Protein AF-A0A420YBI4-F1 (afdb_monomer_lite)

Sequence (221 aa):
METGGVLVFGCTDTLATKGLGADERVIAAHHVEITGITTSVPLDEVGDALRSIDCKVVKIGALFSEESIKTVSDDFAPKPELLTVLRKEILPSLTILSATVPEVKALLDEAGVAVDYPKSVQDVLTMANALRSLGPEYVIIKREILEDDKRMSLLHYVLCGGTEPLTATSRVENSKGFFGASYSIPPAIAAQLAKGHSVPEAVSAGFKFVEEMLKEGQYFN

Secondary structure (DSSP, 8-state):
-PPPPEEEEE---SSTTSHHHHHHHHHHHTT--EEEEETTS-HHHHHHHHHHS----EEE--SS-HHHHS---TT-SPPHHHHHHIIIIIGGG-SEEEEEHHHHHHHHHHTT---PPPSSHHHHHHHHHHHHTTS-SEEEEEEEEE-TTSSEEEEEEEEE-SSS-EEEEEEEE-TTS--GGGGGHHHHHHHHHHTT--HHHHHHHHHHHHHHHHHTT----

Structure (mmCIF, N/CA/C/O backbone):
data_AF-A0A420YBI4-F1
#
_entry.id   AF-A0A420YBI4-F1
#
loop_
_atom_site.group_PDB
_atom_site.id
_atom_site.type_symbol
_atom_site.label_atom_id
_atom_site.label_alt_id
_atom_site.label_comp_id
_atom_site.label_asym_id
_atom_site.label_entity_id
_atom_si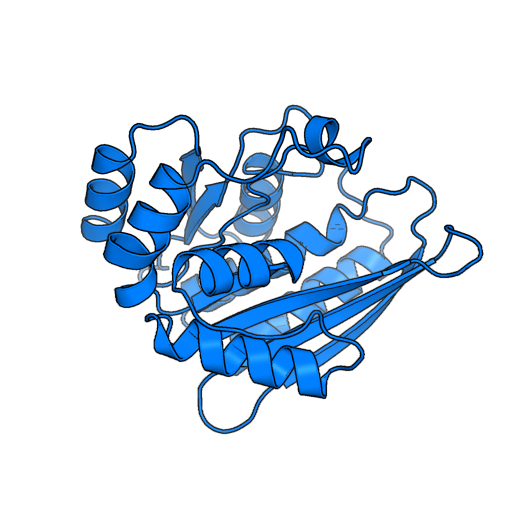te.label_seq_id
_atom_site.pdbx_PDB_ins_code
_atom_site.Cartn_x
_atom_site.Cartn_y
_atom_site.Cartn_z
_atom_site.occupancy
_atom_site.B_iso_or_equiv
_atom_site.auth_seq_id
_atom_site.auth_comp_id
_atom_site.auth_asym_id
_atom_site.auth_atom_id
_atom_site.pdbx_PDB_model_num
ATOM 1 N N . MET A 1 1 ? -22.565 -15.250 -9.049 1.00 38.62 1 MET A N 1
ATOM 2 C CA . MET A 1 1 ? -21.852 -14.545 -7.969 1.00 38.62 1 MET A CA 1
ATOM 3 C C . MET A 1 1 ? -21.666 -13.133 -8.469 1.00 38.62 1 MET A C 1
ATOM 5 O O . MET A 1 1 ? -21.077 -12.985 -9.531 1.00 38.62 1 MET A O 1
ATOM 9 N N . GLU A 1 2 ? -22.273 -12.148 -7.814 1.00 44.34 2 GLU A N 1
ATOM 10 C CA . GLU A 1 2 ? -21.997 -10.742 -8.123 1.00 44.34 2 GLU A CA 1
ATOM 11 C C . GLU A 1 2 ? -20.524 -10.483 -7.796 1.00 44.34 2 GLU A C 1
ATOM 13 O O . GLU A 1 2 ? -20.062 -10.781 -6.695 1.00 44.34 2 GLU A O 1
ATOM 18 N N . THR A 1 3 ? -19.758 -10.045 -8.789 1.00 50.34 3 THR A N 1
ATOM 19 C CA . THR A 1 3 ? -18.398 -9.539 -8.593 1.00 50.34 3 THR A CA 1
ATOM 20 C C . THR A 1 3 ? -18.484 -8.247 -7.791 1.00 50.34 3 THR A C 1
ATOM 22 O O . THR A 1 3 ? -19.267 -7.371 -8.149 1.00 50.34 3 THR A O 1
ATOM 25 N N . GLY A 1 4 ? -17.707 -8.130 -6.712 1.00 54.94 4 GLY A N 1
ATOM 26 C CA . GLY A 1 4 ? -17.640 -6.886 -5.942 1.00 54.94 4 GLY A CA 1
ATOM 27 C C . GLY A 1 4 ? -17.023 -5.754 -6.771 1.00 54.94 4 GLY A C 1
ATOM 28 O O . GLY A 1 4 ? -16.283 -6.012 -7.719 1.00 54.94 4 GLY A O 1
ATOM 29 N N . GLY A 1 5 ? -17.321 -4.502 -6.425 1.00 57.41 5 GLY A N 1
ATOM 30 C CA . GLY A 1 5 ? -16.677 -3.327 -7.024 1.00 57.41 5 GLY A CA 1
ATOM 31 C C . GLY A 1 5 ? -15.382 -2.945 -6.300 1.00 57.41 5 GLY A C 1
ATOM 32 O O . GLY A 1 5 ? -15.210 -3.267 -5.122 1.00 57.41 5 GLY A O 1
ATOM 33 N N . VAL A 1 6 ? -14.475 -2.242 -6.986 1.00 62.34 6 VAL A N 1
ATOM 34 C CA . VAL A 1 6 ? -13.265 -1.650 -6.382 1.00 62.34 6 VAL A CA 1
ATOM 35 C C . VAL A 1 6 ? -13.431 -0.141 -6.228 1.00 62.34 6 VAL A C 1
ATOM 37 O O . VAL A 1 6 ? -13.799 0.541 -7.180 1.00 62.34 6 VAL A O 1
ATOM 40 N N . LEU A 1 7 ? -13.090 0.382 -5.051 1.00 62.38 7 LEU A N 1
ATOM 41 C CA . LEU A 1 7 ? -13.047 1.804 -4.752 1.00 62.38 7 LEU A CA 1
ATOM 42 C C . LEU A 1 7 ? -11.595 2.262 -4.719 1.00 62.38 7 LEU A C 1
ATOM 44 O O . LEU A 1 7 ? -10.774 1.772 -3.941 1.00 62.38 7 LEU A O 1
ATOM 48 N N . VAL A 1 8 ? -11.270 3.228 -5.566 1.00 64.00 8 VAL A N 1
ATOM 49 C CA . VAL A 1 8 ? -9.930 3.812 -5.604 1.00 64.00 8 VAL A CA 1
ATOM 50 C C . VAL A 1 8 ? -10.014 5.261 -5.174 1.00 64.00 8 VAL A C 1
ATOM 52 O O . VAL A 1 8 ? -10.753 6.037 -5.774 1.00 64.00 8 VAL A O 1
ATOM 55 N N . PHE A 1 9 ? -9.228 5.617 -4.156 1.00 61.19 9 PHE A N 1
ATOM 56 C CA . PHE A 1 9 ? -9.039 6.996 -3.734 1.00 61.19 9 PHE A CA 1
ATOM 57 C C . PHE A 1 9 ? -7.678 7.493 -4.224 1.00 61.19 9 PHE A C 1
ATOM 59 O O . PHE A 1 9 ? -6.627 6.985 -3.824 1.00 61.19 9 PHE A O 1
ATOM 66 N N . GLY A 1 10 ? -7.668 8.474 -5.120 1.00 60.03 10 GLY A N 1
ATOM 67 C CA . GLY A 1 10 ? -6.415 8.927 -5.718 1.00 60.03 10 GLY A CA 1
ATOM 68 C C . GLY A 1 10 ? -6.476 10.335 -6.281 1.00 60.03 10 GLY A C 1
ATOM 69 O O . GLY A 1 10 ? -7.543 10.871 -6.579 1.00 60.03 10 GLY A O 1
ATOM 70 N N . CYS A 1 11 ? -5.302 10.941 -6.443 1.00 56.62 11 CYS A N 1
ATOM 71 C CA . CYS A 1 11 ? -5.180 12.177 -7.200 1.00 56.62 11 CYS A CA 1
ATOM 72 C C . CYS A 1 11 ? -5.499 11.915 -8.683 1.00 56.62 11 CYS A C 1
ATOM 74 O O . CYS A 1 11 ? -5.102 10.889 -9.251 1.00 56.62 11 CYS A O 1
ATOM 76 N N . THR A 1 12 ? -6.206 12.850 -9.319 1.00 54.62 12 THR A N 1
ATOM 77 C CA . THR A 1 12 ? -6.286 12.918 -10.780 1.00 54.62 12 THR A CA 1
ATOM 78 C C . THR A 1 12 ? -4.952 13.442 -11.290 1.00 54.62 12 THR A C 1
ATOM 80 O O . THR A 1 12 ? -4.722 14.649 -11.307 1.00 54.62 12 THR A O 1
ATOM 83 N N . ASP A 1 13 ? -4.051 12.535 -11.652 1.00 55.16 13 ASP A N 1
ATOM 84 C CA . ASP A 1 13 ? -2.831 12.917 -12.355 1.00 55.16 13 ASP A CA 1
ATOM 85 C C . ASP A 1 13 ? -3.148 13.107 -13.848 1.00 55.16 13 ASP A C 1
ATOM 87 O O . ASP A 1 13 ? -4.004 12.420 -14.411 1.00 55.16 13 ASP A O 1
ATOM 91 N N . THR A 1 14 ? -2.468 14.053 -14.490 1.00 46.59 14 THR A N 1
ATOM 92 C CA . THR A 1 14 ? -2.601 14.306 -15.935 1.00 46.59 14 THR A CA 1
ATOM 93 C C . THR A 1 14 ? -1.774 13.327 -16.768 1.00 46.59 14 THR A C 1
ATOM 95 O O . THR A 1 14 ? -2.001 13.190 -17.972 1.00 46.59 14 THR A O 1
ATOM 98 N N . LEU A 1 15 ? -0.834 12.614 -16.137 1.00 50.41 15 LEU A N 1
ATOM 99 C CA . LEU A 1 15 ? -0.002 11.605 -16.784 1.00 50.41 15 LEU A CA 1
ATOM 100 C C . LEU A 1 15 ? -0.699 10.238 -16.814 1.00 50.41 15 LEU A C 1
ATOM 102 O O . LEU A 1 15 ? -1.100 9.693 -15.786 1.00 50.41 15 LEU A O 1
ATOM 106 N N . ALA A 1 16 ? -0.752 9.622 -18.000 1.00 54.50 16 ALA A N 1
ATOM 107 C CA . ALA A 1 16 ? -1.387 8.327 -18.273 1.00 54.50 16 ALA A CA 1
ATOM 108 C C . ALA A 1 16 ? -0.681 7.114 -17.628 1.00 54.50 16 ALA A C 1
ATOM 110 O O . ALA A 1 16 ? -0.906 5.967 -18.003 1.00 54.50 16 ALA A O 1
ATOM 111 N N . THR A 1 17 ? 0.161 7.320 -16.624 1.00 54.25 17 THR A N 1
ATOM 112 C CA . THR A 1 17 ? 0.963 6.261 -15.994 1.00 54.25 17 THR A CA 1
ATOM 113 C C . THR A 1 17 ? 0.795 6.234 -14.474 1.00 54.25 17 THR A C 1
ATOM 115 O O . THR A 1 17 ? 1.369 5.369 -13.808 1.00 54.25 17 THR A O 1
ATOM 118 N N . LYS A 1 18 ? -0.008 7.161 -13.921 1.00 61.72 18 LYS A N 1
ATOM 119 C CA . LYS A 1 18 ? -0.199 7.391 -12.482 1.00 61.72 18 LYS A CA 1
ATOM 120 C C . LYS A 1 18 ? -1.637 7.792 -12.142 1.00 61.72 18 LYS A C 1
ATOM 122 O O . LYS A 1 18 ? -2.484 7.936 -13.023 1.00 61.72 18 LYS A O 1
ATOM 127 N N . GLY A 1 19 ? -1.886 7.964 -10.844 1.00 63.69 19 GLY A N 1
ATOM 128 C CA . GLY A 1 19 ? -3.161 8.441 -10.315 1.00 63.69 19 GLY A CA 1
ATOM 129 C C . GLY A 1 19 ? -4.331 7.505 -10.613 1.00 63.69 19 GLY A C 1
ATOM 130 O O . GLY A 1 19 ? -4.144 6.342 -10.982 1.00 63.69 19 GLY A O 1
ATOM 131 N N . LEU A 1 20 ? -5.543 8.040 -10.469 1.00 68.25 20 LEU A N 1
ATOM 132 C CA . LEU A 1 20 ? -6.784 7.280 -10.629 1.00 68.25 20 LEU A CA 1
ATOM 133 C C . LEU A 1 20 ? -6.889 6.576 -11.995 1.00 68.25 20 LEU A C 1
ATOM 135 O O . LEU A 1 20 ? -7.286 5.418 -12.061 1.00 68.25 20 LEU A O 1
ATOM 139 N N . GLY A 1 21 ? -6.440 7.220 -13.078 1.00 70.38 21 GLY A N 1
ATOM 140 C CA . GLY A 1 21 ? -6.510 6.630 -14.418 1.00 70.38 21 GLY A CA 1
ATOM 141 C C . GLY A 1 21 ? -5.634 5.381 -14.595 1.00 70.38 21 GLY A C 1
ATOM 142 O O . GLY A 1 21 ? -5.986 4.483 -15.360 1.00 70.38 21 GLY A O 1
ATOM 143 N N . ALA A 1 22 ? -4.488 5.293 -13.908 1.00 72.31 22 ALA A N 1
ATOM 144 C CA . ALA A 1 22 ? -3.670 4.074 -13.921 1.00 72.31 22 ALA A CA 1
ATOM 145 C C . ALA A 1 22 ? -4.355 2.922 -13.186 1.00 72.31 22 ALA A C 1
ATOM 147 O O . ALA A 1 22 ? -4.289 1.777 -13.634 1.00 72.31 22 ALA A O 1
ATOM 148 N N . ASP A 1 23 ? -5.053 3.243 -12.103 1.00 74.75 23 ASP A N 1
ATOM 149 C CA . ASP A 1 23 ? -5.807 2.267 -11.328 1.00 74.75 23 ASP A CA 1
ATOM 150 C C . ASP A 1 23 ? -7.009 1.734 -12.103 1.00 74.75 23 ASP A C 1
ATOM 152 O O . ASP A 1 23 ? -7.181 0.518 -12.202 1.00 74.75 23 ASP A O 1
ATOM 156 N N . GLU A 1 24 ? -7.763 2.629 -12.745 1.00 76.19 24 GLU A N 1
ATOM 157 C CA . GLU A 1 24 ? -8.865 2.292 -13.650 1.00 76.19 24 GLU A CA 1
ATOM 158 C C . GLU A 1 24 ? -8.429 1.324 -14.751 1.00 76.19 24 GLU A C 1
ATOM 160 O O . GLU A 1 24 ? -9.092 0.311 -14.971 1.00 76.19 24 GLU A O 1
ATOM 165 N N . ARG A 1 25 ? -7.290 1.576 -15.414 1.00 78.81 25 ARG A N 1
ATOM 166 C CA . ARG A 1 25 ? -6.789 0.692 -16.482 1.00 78.81 25 ARG A CA 1
ATOM 167 C C . ARG A 1 25 ? -6.452 -0.706 -15.979 1.00 78.81 25 ARG A C 1
ATOM 169 O O . ARG A 1 25 ? -6.785 -1.682 -16.648 1.00 78.81 25 ARG A O 1
ATOM 176 N N . VAL A 1 26 ? -5.800 -0.814 -14.823 1.00 79.12 26 VAL A N 1
ATOM 177 C CA . VAL A 1 26 ? -5.442 -2.121 -14.255 1.00 79.12 26 VAL A CA 1
ATOM 178 C C . VAL A 1 26 ? -6.694 -2.881 -13.823 1.00 79.12 26 VAL A C 1
ATOM 180 O O . VAL A 1 26 ? -6.832 -4.062 -14.132 1.00 79.12 26 VAL A O 1
ATOM 183 N N . ILE A 1 27 ? -7.642 -2.211 -13.165 1.00 78.25 27 ILE A N 1
ATOM 184 C CA . ILE A 1 27 ? -8.891 -2.843 -12.719 1.00 78.25 27 ILE A CA 1
ATOM 185 C C . ILE A 1 27 ? -9.743 -3.272 -13.926 1.00 78.25 27 ILE A C 1
ATOM 187 O O . ILE A 1 27 ? -10.245 -4.400 -13.953 1.00 78.25 27 ILE A O 1
ATOM 191 N N . ALA A 1 28 ? -9.806 -2.448 -14.976 1.00 81.12 28 ALA A N 1
ATOM 192 C CA . ALA A 1 28 ? -10.466 -2.791 -16.234 1.00 81.12 28 ALA A CA 1
ATOM 193 C C . ALA A 1 28 ? -9.808 -3.994 -16.937 1.00 81.12 28 ALA A C 1
ATOM 195 O O . ALA A 1 28 ? -10.521 -4.869 -17.430 1.00 81.12 28 ALA A O 1
ATOM 196 N N . ALA A 1 29 ? -8.472 -4.098 -16.924 1.00 83.81 29 ALA A N 1
ATOM 197 C CA . ALA A 1 29 ? -7.745 -5.260 -17.453 1.00 83.81 29 ALA A CA 1
ATOM 198 C C . ALA A 1 29 ? -8.073 -6.565 -16.701 1.00 83.81 29 ALA A C 1
ATOM 200 O O . ALA A 1 29 ? -7.902 -7.660 -17.234 1.00 83.81 29 ALA A O 1
ATOM 201 N N . HIS A 1 30 ? -8.591 -6.461 -15.475 1.00 81.38 30 HIS A N 1
ATOM 202 C CA . HIS A 1 30 ? -9.086 -7.592 -14.702 1.00 81.38 30 HIS A CA 1
ATOM 203 C C . HIS A 1 30 ? -10.592 -7.852 -14.860 1.00 81.38 30 HIS A C 1
ATOM 205 O O . HIS A 1 30 ? -11.067 -8.818 -14.258 1.00 81.38 30 HIS A O 1
ATOM 211 N N . HIS A 1 31 ? -11.317 -7.077 -15.674 1.00 83.50 31 HIS A N 1
ATOM 212 C CA . HIS A 1 31 ? -12.769 -7.182 -15.878 1.00 83.50 31 HIS A CA 1
ATOM 213 C C . HIS A 1 31 ? -13.582 -7.021 -14.582 1.00 83.50 31 HIS A C 1
ATOM 215 O O . HIS A 1 31 ? -14.486 -7.808 -14.306 1.00 83.50 31 HIS A O 1
ATOM 221 N N . VAL A 1 32 ? -13.227 -6.024 -13.770 1.00 78.75 32 VAL A N 1
ATOM 222 C CA . VAL A 1 32 ? -13.909 -5.683 -12.514 1.00 78.75 32 VAL A CA 1
ATOM 223 C C . VAL A 1 32 ? -14.469 -4.263 -12.614 1.00 78.75 32 VAL A C 1
ATOM 225 O O . VAL A 1 32 ? -13.829 -3.393 -13.203 1.00 78.75 32 VAL A O 1
ATOM 228 N N . GLU A 1 33 ? -15.660 -4.023 -12.062 1.00 70.94 33 GLU A N 1
ATOM 229 C CA . GLU A 1 33 ? -16.239 -2.677 -11.997 1.00 70.94 33 GLU A CA 1
ATOM 230 C C . GLU A 1 33 ? -15.481 -1.801 -10.990 1.00 70.94 33 GLU A C 1
ATOM 232 O O . GLU A 1 33 ? -15.134 -2.241 -9.889 1.00 70.94 33 GLU A O 1
ATOM 237 N N . ILE A 1 34 ? -15.225 -0.549 -11.369 1.00 69.25 34 ILE A N 1
ATOM 238 C CA . ILE A 1 34 ? -14.522 0.428 -10.539 1.00 69.25 34 ILE A CA 1
ATOM 239 C C . ILE A 1 34 ? -15.411 1.635 -10.255 1.00 69.25 34 ILE A C 1
ATOM 241 O O . ILE A 1 34 ? -16.025 2.197 -11.161 1.00 69.25 34 ILE A O 1
ATOM 245 N N . THR A 1 35 ? -15.397 2.070 -9.000 1.00 67.12 35 THR A N 1
ATOM 246 C CA . THR A 1 35 ? -15.848 3.398 -8.594 1.00 67.12 35 THR A CA 1
ATOM 247 C C . THR A 1 35 ? -14.612 4.202 -8.207 1.00 67.12 35 THR A C 1
ATOM 249 O O . THR A 1 35 ? -13.940 3.898 -7.225 1.00 67.12 35 THR A O 1
ATOM 252 N N . GLY A 1 36 ? -14.259 5.208 -9.002 1.00 61.69 36 GLY A N 1
ATOM 253 C CA . GLY A 1 36 ? -13.157 6.114 -8.689 1.00 61.69 36 GLY A CA 1
ATOM 254 C C . GLY A 1 36 ? -13.639 7.308 -7.871 1.00 61.69 36 GLY A C 1
ATOM 255 O O . GLY A 1 36 ? -14.593 7.971 -8.271 1.00 61.69 36 GLY A O 1
ATOM 256 N N . ILE A 1 37 ? -12.972 7.609 -6.755 1.00 61.66 37 ILE A N 1
ATOM 257 C CA . ILE A 1 37 ? -13.157 8.866 -6.019 1.00 61.66 37 ILE A CA 1
ATOM 258 C C . ILE A 1 37 ? -11.853 9.646 -6.066 1.00 61.66 37 ILE A C 1
ATOM 260 O O . ILE A 1 37 ? -10.778 9.153 -5.718 1.00 61.66 37 ILE A O 1
ATOM 264 N N . THR A 1 38 ? -11.950 10.892 -6.506 1.00 60.03 38 THR A N 1
ATOM 265 C CA . THR A 1 38 ? -10.794 11.770 -6.615 1.00 60.03 38 THR A CA 1
ATOM 266 C C . THR A 1 38 ? -10.548 12.485 -5.288 1.00 60.03 38 THR A C 1
ATOM 268 O O . THR A 1 38 ? -11.478 12.845 -4.567 1.00 60.03 38 THR A O 1
ATOM 271 N N . THR A 1 39 ? -9.286 12.770 -4.971 1.00 56.88 39 THR A N 1
ATOM 272 C CA . THR A 1 39 ? -8.911 13.557 -3.777 1.00 56.88 39 THR A CA 1
ATOM 273 C C . THR A 1 39 ? -9.376 15.021 -3.826 1.00 56.88 39 THR A C 1
ATOM 275 O O . THR A 1 39 ? -9.185 15.758 -2.863 1.00 56.88 39 THR A O 1
ATOM 278 N N . SER A 1 40 ? -9.964 15.464 -4.944 1.00 56.91 40 SER A N 1
ATOM 279 C CA . SER A 1 40 ? -10.557 16.796 -5.108 1.00 56.91 40 SER A CA 1
ATOM 280 C C . SER A 1 40 ? -11.988 16.899 -4.567 1.00 56.91 40 SER A C 1
ATOM 282 O O . SER A 1 40 ? -12.544 17.995 -4.552 1.00 56.91 40 SER A O 1
ATOM 284 N N . VAL A 1 41 ? -12.592 15.774 -4.179 1.00 56.41 41 VAL A N 1
ATOM 285 C CA . VAL A 1 41 ? -13.931 15.710 -3.587 1.00 56.41 41 VAL A CA 1
ATOM 286 C C . VAL A 1 41 ? -13.868 16.157 -2.113 1.00 56.41 41 VAL A C 1
ATOM 288 O O . VAL A 1 41 ? -12.883 15.843 -1.434 1.00 56.41 41 VAL A O 1
ATOM 291 N N . PRO A 1 42 ? -14.868 16.904 -1.602 1.00 63.28 42 PRO A N 1
ATOM 292 C CA . PRO A 1 42 ? -14.969 17.250 -0.184 1.00 63.28 42 PRO A CA 1
ATOM 293 C C . PRO A 1 42 ? -14.857 16.025 0.737 1.00 63.28 42 PRO A C 1
ATOM 295 O O . PRO A 1 42 ? -15.342 14.941 0.425 1.00 63.28 42 PRO A O 1
ATOM 298 N N . LEU A 1 43 ? -14.179 16.182 1.877 1.00 63.06 43 LEU A N 1
ATOM 299 C CA . LEU A 1 43 ? -13.820 15.064 2.763 1.00 63.06 43 LEU A CA 1
ATOM 300 C C . LEU A 1 43 ? -15.028 14.339 3.375 1.00 63.06 43 LEU A C 1
ATOM 302 O O . LEU A 1 43 ? -14.971 13.134 3.613 1.00 63.06 43 LEU A O 1
ATOM 306 N N . ASP A 1 44 ? -16.113 15.068 3.599 1.00 64.50 44 ASP A N 1
ATOM 307 C CA . ASP A 1 44 ? -17.416 14.569 4.034 1.00 64.50 44 ASP A CA 1
ATOM 308 C C . ASP A 1 44 ? -18.073 13.668 2.978 1.00 64.50 44 ASP A C 1
ATOM 310 O O . ASP A 1 44 ? -18.559 12.584 3.305 1.00 64.50 44 ASP A O 1
ATOM 314 N N . GLU A 1 45 ? -17.984 14.037 1.700 1.00 64.31 45 GLU A N 1
ATOM 315 C CA . GLU A 1 45 ? -18.481 13.211 0.593 1.00 64.31 45 GLU A CA 1
ATOM 316 C C . GLU A 1 45 ? -17.665 11.914 0.423 1.00 64.31 45 GLU A C 1
ATOM 318 O O . GLU A 1 45 ? -18.217 10.871 0.063 1.00 64.31 45 GLU A O 1
ATOM 323 N N . VAL A 1 46 ? -16.362 11.934 0.741 1.00 60.97 46 VAL A N 1
ATOM 324 C CA . VAL A 1 46 ? -15.514 10.725 0.738 1.00 60.97 46 VAL A CA 1
ATOM 325 C C . VAL A 1 46 ? -15.985 9.726 1.798 1.00 60.97 46 VAL A C 1
ATOM 327 O O . VAL A 1 46 ? -16.086 8.530 1.518 1.00 60.97 46 VAL A O 1
ATOM 330 N N . GLY A 1 47 ? -16.301 10.207 3.004 1.00 62.66 47 GLY A N 1
ATOM 331 C CA . GLY A 1 47 ? -16.804 9.372 4.097 1.00 62.66 47 GLY A CA 1
ATOM 332 C C . GLY A 1 47 ? -18.152 8.721 3.777 1.00 62.66 47 GLY A C 1
ATOM 333 O O . GLY A 1 47 ? -18.350 7.539 4.067 1.00 62.66 47 GLY A O 1
ATOM 334 N N . ASP A 1 48 ? -19.067 9.455 3.148 1.00 65.62 48 ASP A N 1
ATOM 335 C CA . ASP A 1 48 ? -20.381 8.933 2.749 1.00 65.62 48 ASP A CA 1
ATOM 336 C C . ASP A 1 48 ? -20.284 7.928 1.594 1.00 65.62 48 ASP A C 1
ATOM 338 O O . ASP A 1 48 ? -20.954 6.887 1.595 1.00 65.62 48 ASP A O 1
ATOM 342 N N . ALA A 1 49 ? -19.395 8.178 0.635 1.00 59.47 49 ALA A N 1
ATOM 343 C CA . ALA A 1 49 ? -19.136 7.241 -0.448 1.00 59.47 49 ALA A CA 1
ATOM 344 C C . ALA A 1 49 ? -18.498 5.931 0.056 1.00 59.47 49 ALA A C 1
ATOM 346 O O . ALA A 1 49 ? -18.860 4.848 -0.400 1.00 59.47 49 ALA A O 1
ATOM 347 N N . LEU A 1 50 ? -17.619 5.999 1.060 1.00 58.22 50 LEU A N 1
ATOM 348 C CA . LEU A 1 50 ? -17.044 4.811 1.702 1.00 58.22 50 LEU A CA 1
ATOM 349 C C . LEU A 1 50 ? -18.081 3.981 2.465 1.00 58.22 50 LEU A C 1
ATOM 351 O O . LEU A 1 50 ? -18.028 2.756 2.429 1.00 58.22 50 LEU A O 1
ATOM 355 N N . ARG A 1 51 ? -19.038 4.629 3.141 1.00 62.72 51 ARG A N 1
ATOM 356 C CA . ARG A 1 51 ? -20.109 3.939 3.886 1.00 62.72 51 ARG A CA 1
ATOM 357 C C . ARG A 1 51 ? -21.171 3.314 2.981 1.00 62.72 51 ARG A C 1
ATOM 359 O O . ARG A 1 51 ? -21.879 2.412 3.424 1.00 62.72 51 ARG A O 1
ATOM 366 N N . SER A 1 52 ? -21.330 3.827 1.762 1.00 56.31 52 SER A N 1
ATOM 367 C CA . SER A 1 52 ? -22.386 3.410 0.828 1.00 56.31 52 SER A CA 1
ATOM 368 C C . SER A 1 52 ? -21.964 2.302 -0.136 1.00 56.31 52 SER A C 1
ATOM 370 O O . SER A 1 52 ? -22.830 1.633 -0.698 1.00 56.31 52 SER A O 1
ATOM 372 N N . ILE A 1 53 ? -20.662 2.070 -0.307 1.00 52.00 53 ILE A N 1
ATOM 373 C CA . ILE A 1 53 ? -20.143 0.988 -1.142 1.00 52.00 53 ILE A CA 1
ATOM 374 C C . ILE A 1 53 ? -19.745 -0.171 -0.219 1.00 52.00 53 ILE A C 1
ATOM 376 O O . ILE A 1 53 ? -19.015 0.037 0.747 1.00 52.00 53 ILE A O 1
ATOM 380 N N . ASP A 1 54 ? -20.163 -1.405 -0.527 1.00 49.69 54 ASP A N 1
ATOM 381 C CA . ASP A 1 54 ? -19.612 -2.633 0.088 1.00 49.69 54 ASP A CA 1
ATOM 382 C C . ASP A 1 54 ? -18.177 -2.867 -0.424 1.00 49.69 54 ASP A C 1
ATOM 384 O O . ASP A 1 54 ? -17.864 -3.857 -1.089 1.00 49.69 54 ASP A O 1
ATOM 388 N N . CYS A 1 55 ? -17.306 -1.872 -0.229 1.00 48.12 55 CYS A N 1
ATOM 389 C CA . CYS A 1 55 ? -15.973 -1.860 -0.792 1.00 48.12 55 CYS A CA 1
ATOM 390 C C . CYS A 1 55 ? -14.945 -2.277 0.242 1.00 48.12 55 CYS A C 1
ATOM 392 O O . CYS A 1 55 ? -14.623 -1.554 1.180 1.00 48.12 55 CYS A O 1
ATOM 394 N N . LYS A 1 56 ? -14.379 -3.457 0.016 1.00 50.03 56 LYS A N 1
ATOM 395 C CA . LYS A 1 56 ? -13.398 -4.089 0.902 1.00 50.03 56 LYS A CA 1
ATOM 396 C C . LYS A 1 56 ? -11.963 -3.675 0.572 1.00 50.03 56 LYS A C 1
ATOM 398 O O . LYS A 1 56 ? -11.022 -4.291 1.054 1.00 50.03 56 LYS A O 1
ATOM 403 N N . VAL A 1 57 ? -11.754 -2.679 -0.293 1.00 50.16 57 VAL A N 1
ATOM 404 C CA . VAL A 1 57 ? -10.412 -2.269 -0.725 1.00 50.16 57 VAL A CA 1
ATOM 405 C C . VAL A 1 57 ? -10.359 -0.771 -0.946 1.00 50.16 57 VAL A C 1
ATOM 407 O O . VAL A 1 57 ? -11.090 -0.261 -1.786 1.00 50.16 57 VAL A O 1
ATOM 410 N N . VAL A 1 58 ? -9.455 -0.088 -0.239 1.00 56.31 58 VAL A N 1
ATOM 411 C CA . VAL A 1 58 ? -9.110 1.309 -0.514 1.00 56.31 58 VAL A CA 1
ATOM 412 C C . VAL A 1 58 ? -7.618 1.390 -0.792 1.00 56.31 58 VAL A C 1
ATOM 414 O O . VAL A 1 58 ? -6.768 1.154 0.071 1.00 56.31 58 VAL A O 1
ATOM 417 N N . LYS A 1 59 ? -7.288 1.758 -2.027 1.00 59.53 59 LYS A N 1
ATOM 418 C CA . LYS A 1 59 ? -5.958 2.264 -2.350 1.00 59.53 59 LYS A CA 1
ATOM 419 C C . LYS A 1 59 ? -5.945 3.747 -2.000 1.00 59.53 59 LYS A C 1
ATOM 421 O O . LYS A 1 59 ? -6.761 4.483 -2.540 1.00 59.53 59 LYS A O 1
ATOM 426 N N . ILE A 1 60 ? -5.007 4.174 -1.157 1.00 55.75 60 ILE A N 1
ATOM 427 C CA . ILE A 1 60 ? -4.596 5.576 -1.115 1.00 55.75 60 ILE A CA 1
ATOM 428 C C . ILE A 1 60 ? -3.503 5.687 -2.181 1.00 55.75 60 ILE A C 1
ATOM 430 O O . ILE A 1 60 ? -2.343 5.345 -1.956 1.00 55.75 60 ILE A O 1
ATOM 434 N N . GLY A 1 61 ? -3.909 6.003 -3.413 1.00 52.16 61 GLY A N 1
ATOM 435 C CA . GLY A 1 61 ? -2.968 6.342 -4.477 1.00 52.16 61 GLY A CA 1
ATOM 436 C C . GLY A 1 61 ? -2.241 7.630 -4.111 1.00 52.16 61 GLY A C 1
ATOM 437 O O . GLY A 1 61 ? -2.786 8.410 -3.335 1.00 52.16 61 GLY A O 1
ATOM 438 N N . ALA A 1 62 ? -1.034 7.825 -4.660 1.00 49.47 62 ALA A N 1
ATOM 439 C CA . ALA A 1 62 ? -0.136 8.920 -4.302 1.00 49.47 62 ALA A CA 1
ATOM 440 C C . ALA A 1 62 ? -0.922 10.196 -3.964 1.00 49.47 62 ALA A C 1
ATOM 442 O O . ALA A 1 62 ? -1.494 10.834 -4.852 1.00 49.47 62 ALA A O 1
ATOM 443 N N . LEU A 1 63 ? -0.953 10.564 -2.677 1.00 42.81 63 LEU A N 1
ATOM 444 C CA . LEU A 1 63 ? -1.509 11.856 -2.242 1.00 42.81 63 LEU A CA 1
ATOM 445 C C . LEU A 1 63 ? -0.700 13.030 -2.825 1.00 42.81 63 LEU A C 1
ATOM 447 O O . LEU A 1 63 ? -1.072 14.192 -2.686 1.00 42.81 63 LEU A O 1
ATOM 451 N N . PHE A 1 64 ? 0.400 12.699 -3.501 1.00 43.38 64 PHE A N 1
ATOM 452 C CA . PHE A 1 64 ? 1.386 13.572 -4.087 1.00 43.38 64 PHE A CA 1
ATOM 453 C C . PHE A 1 64 ? 1.431 13.325 -5.595 1.00 43.38 64 PHE A C 1
ATOM 455 O O . PHE A 1 64 ? 1.750 12.224 -6.051 1.00 43.38 64 PHE A O 1
ATOM 462 N N . SER A 1 65 ? 1.121 14.357 -6.375 1.00 36.72 65 SER A N 1
ATOM 463 C CA . SER A 1 65 ? 1.376 14.344 -7.816 1.00 36.72 65 SER A CA 1
ATOM 464 C C . SER A 1 65 ? 2.886 14.288 -8.088 1.00 36.72 65 SER A C 1
ATOM 466 O O . SER A 1 65 ? 3.700 14.684 -7.254 1.00 36.72 65 SER A O 1
ATOM 468 N N . GLU A 1 66 ? 3.291 13.821 -9.267 1.00 37.62 66 GLU A N 1
ATOM 469 C CA . GLU A 1 66 ? 4.701 13.803 -9.683 1.00 37.62 66 GLU A CA 1
ATOM 470 C C . GLU A 1 66 ? 5.345 15.203 -9.713 1.00 37.62 66 GLU A C 1
ATOM 472 O O . GLU A 1 66 ? 6.539 15.350 -9.437 1.00 37.62 66 GLU A O 1
ATOM 477 N N . GLU A 1 67 ? 4.546 16.240 -9.972 1.00 37.28 67 GLU A N 1
ATOM 478 C CA . GLU A 1 67 ? 4.970 17.640 -9.887 1.00 37.28 67 GLU A CA 1
ATOM 479 C C . GLU A 1 67 ? 5.372 18.022 -8.447 1.00 37.28 67 GLU A C 1
ATOM 481 O O . GLU A 1 67 ? 6.293 18.811 -8.245 1.00 37.28 67 GLU A O 1
ATOM 486 N N . SER A 1 68 ? 4.779 17.357 -7.447 1.00 36.09 68 SER A N 1
ATOM 487 C CA . SER A 1 68 ? 5.065 17.518 -6.015 1.00 36.09 68 SER A CA 1
ATOM 488 C C . SER A 1 68 ? 6.318 16.764 -5.536 1.00 36.09 68 SER A C 1
ATOM 490 O O . SER A 1 68 ? 6.826 17.064 -4.462 1.00 36.09 68 SER A O 1
ATOM 492 N N . ILE A 1 69 ? 6.841 15.794 -6.304 1.00 36.06 69 ILE A N 1
ATOM 493 C CA . ILE A 1 69 ? 7.990 14.946 -5.905 1.00 36.06 69 ILE A CA 1
ATOM 494 C C . ILE A 1 69 ? 9.326 15.476 -6.463 1.00 36.06 69 ILE A C 1
ATOM 496 O O . ILE A 1 69 ? 10.396 15.115 -5.968 1.00 36.06 69 ILE A O 1
ATOM 500 N N . LYS A 1 70 ? 9.309 16.377 -7.459 1.00 29.50 70 LYS A N 1
ATOM 501 C CA . LYS A 1 70 ? 10.545 16.914 -8.072 1.00 29.50 70 LYS A CA 1
ATOM 502 C C . LYS A 1 70 ? 11.398 17.792 -7.156 1.00 29.50 70 LYS A C 1
ATOM 504 O O . LYS A 1 70 ? 12.541 18.085 -7.503 1.00 29.50 70 LYS A O 1
ATOM 509 N N . THR A 1 71 ? 10.904 18.128 -5.975 1.00 26.55 71 THR A N 1
ATOM 510 C CA . THR A 1 71 ? 11.673 18.845 -4.969 1.00 26.55 71 THR A CA 1
ATOM 511 C C . THR A 1 71 ? 11.336 18.219 -3.627 1.00 26.55 71 THR A C 1
ATOM 513 O O . THR A 1 71 ? 10.189 18.271 -3.202 1.00 26.55 71 THR A O 1
ATOM 516 N N . VAL A 1 72 ? 12.318 17.645 -2.929 1.00 31.28 72 VAL A N 1
ATOM 517 C CA . VAL A 1 72 ? 12.226 17.534 -1.468 1.00 31.28 72 VAL A CA 1
ATOM 518 C C . VAL A 1 72 ? 12.304 18.975 -0.954 1.00 31.28 72 VAL A C 1
ATOM 520 O O . VAL A 1 72 ? 13.378 19.500 -0.684 1.00 31.28 72 VAL A O 1
ATOM 523 N N . SER A 1 73 ? 11.168 19.658 -0.998 1.00 29.45 73 SER A N 1
ATOM 524 C CA . SER A 1 73 ? 10.914 20.998 -0.490 1.00 29.45 73 SER A CA 1
ATOM 525 C C . SER A 1 73 ? 9.629 20.872 0.309 1.00 29.45 73 SER A C 1
ATOM 527 O O . SER A 1 73 ? 8.660 20.275 -0.157 1.00 29.45 73 SER A O 1
ATOM 529 N N . ASP A 1 74 ? 9.673 21.390 1.529 1.00 31.30 74 ASP A N 1
ATOM 530 C CA . ASP A 1 74 ? 8.700 21.228 2.611 1.00 31.30 74 ASP A CA 1
ATOM 531 C C . ASP A 1 74 ? 7.257 21.717 2.315 1.00 31.30 74 ASP A C 1
ATOM 533 O O . ASP A 1 74 ? 6.437 21.779 3.225 1.00 31.30 74 ASP A O 1
ATOM 537 N N . ASP A 1 75 ? 6.899 22.015 1.061 1.00 32.22 75 ASP A N 1
ATOM 538 C CA . ASP A 1 75 ? 5.636 22.667 0.675 1.00 32.22 75 ASP A CA 1
ATOM 539 C C . ASP A 1 75 ? 4.515 21.719 0.198 1.00 32.22 75 ASP A C 1
ATOM 541 O O . ASP A 1 75 ? 3.428 22.178 -0.150 1.00 32.22 75 ASP A O 1
ATOM 545 N N . PHE A 1 76 ? 4.723 20.397 0.190 1.00 40.31 76 PHE A N 1
ATOM 546 C CA . PHE A 1 76 ? 3.723 19.431 -0.308 1.00 40.31 76 PHE A CA 1
ATOM 547 C C . PHE A 1 76 ? 3.461 18.242 0.626 1.00 40.31 76 PHE A C 1
ATOM 549 O O . PHE A 1 76 ? 3.049 17.173 0.179 1.00 40.31 76 PHE A O 1
ATOM 556 N N . ALA A 1 77 ? 3.654 18.416 1.937 1.00 49.12 77 ALA A N 1
ATOM 557 C CA . ALA A 1 77 ? 3.130 17.470 2.922 1.00 49.12 77 ALA A CA 1
ATOM 558 C C . ALA A 1 77 ? 1.591 17.363 2.794 1.00 49.12 77 ALA A C 1
ATOM 560 O O . ALA A 1 77 ? 0.933 18.364 2.486 1.00 49.12 77 ALA A O 1
ATOM 561 N N . PRO A 1 78 ? 0.983 16.178 3.014 1.00 55.09 78 PRO A N 1
ATOM 562 C CA . PRO A 1 78 ? -0.465 16.064 2.973 1.00 55.09 78 PRO A CA 1
ATOM 563 C C . PRO A 1 78 ? -1.047 16.994 4.031 1.00 55.09 78 PRO A C 1
ATOM 565 O O . PRO A 1 78 ? -0.554 17.037 5.160 1.00 55.09 78 PRO A O 1
ATOM 568 N N . LYS A 1 79 ? -2.085 17.746 3.654 1.00 67.88 79 LYS A N 1
ATOM 569 C CA . LYS A 1 79 ? -2.767 18.668 4.565 1.00 67.88 79 LYS A CA 1
ATOM 570 C C . LYS A 1 79 ? -3.094 17.930 5.874 1.00 67.88 79 LYS A C 1
ATOM 572 O O . LYS A 1 79 ? -3.722 16.869 5.797 1.00 67.88 79 LYS A O 1
ATOM 577 N N . PRO A 1 80 ? -2.680 18.428 7.053 1.00 73.19 80 PRO A N 1
ATOM 578 C CA . PRO A 1 80 ? -2.925 17.744 8.325 1.00 73.19 80 PRO A CA 1
ATOM 579 C C . PRO A 1 80 ? -4.401 17.384 8.546 1.00 73.19 80 PRO A C 1
ATOM 581 O O . PRO A 1 80 ? -4.713 16.347 9.136 1.00 73.19 80 PRO A O 1
ATOM 584 N N . GLU A 1 81 ? -5.316 18.194 8.011 1.00 73.75 81 GLU A N 1
ATOM 585 C CA . GLU A 1 81 ? -6.759 17.954 8.047 1.00 73.75 81 GLU A CA 1
ATOM 586 C C . GLU A 1 81 ? -7.151 16.684 7.275 1.00 73.75 81 GLU A C 1
ATOM 588 O O . GLU A 1 81 ? -7.961 15.896 7.760 1.00 73.75 81 GLU A O 1
ATOM 593 N N . LEU A 1 82 ? -6.534 16.441 6.113 1.00 73.12 82 LEU A N 1
ATOM 594 C CA . LEU A 1 82 ? -6.758 15.236 5.309 1.00 73.12 82 LEU A CA 1
ATOM 595 C C . LEU A 1 82 ? -6.250 13.986 6.034 1.00 73.12 82 LEU A C 1
ATOM 597 O O . LEU A 1 82 ? -6.964 12.988 6.095 1.00 73.12 82 LEU A O 1
ATOM 601 N N . LEU A 1 83 ? -5.045 14.039 6.612 1.00 78.69 83 LEU A N 1
ATOM 602 C CA . LEU A 1 83 ? -4.504 12.922 7.399 1.00 78.69 83 LEU A CA 1
ATOM 603 C C . LEU A 1 83 ? -5.393 12.604 8.603 1.00 78.69 83 LEU A C 1
ATOM 605 O O . LEU A 1 83 ? -5.692 11.437 8.854 1.00 78.69 83 LEU A O 1
ATOM 609 N N . THR A 1 84 ? -5.881 13.644 9.284 1.00 82.81 84 THR A N 1
ATOM 610 C CA . THR A 1 84 ? -6.791 13.501 10.424 1.00 82.81 84 THR A CA 1
ATOM 611 C C . THR A 1 84 ? -8.082 12.786 10.022 1.00 82.81 84 THR A C 1
ATOM 613 O O . THR A 1 84 ? -8.511 11.867 10.724 1.00 82.81 84 THR A O 1
ATOM 616 N N . VAL A 1 85 ? -8.701 13.184 8.903 1.00 77.94 85 VAL A N 1
ATOM 617 C CA . VAL A 1 85 ? -9.925 12.539 8.396 1.00 77.94 85 VAL A CA 1
ATOM 618 C C . VAL A 1 85 ? -9.646 11.103 7.970 1.00 77.94 85 VAL A C 1
ATOM 620 O O . VAL A 1 85 ? -10.361 10.199 8.400 1.00 77.94 85 VAL A O 1
ATOM 623 N N . LEU A 1 86 ? -8.576 10.863 7.203 1.00 77.19 86 LEU A N 1
ATOM 624 C CA . LEU A 1 86 ? -8.185 9.511 6.800 1.00 77.19 86 LEU A CA 1
ATOM 625 C C . LEU A 1 86 ? -8.042 8.610 8.028 1.00 77.19 86 LEU A C 1
ATOM 627 O O . LEU A 1 86 ? -8.655 7.546 8.085 1.00 77.19 86 LEU A O 1
ATOM 631 N N . ARG A 1 87 ? -7.303 9.054 9.047 1.00 85.19 87 ARG A N 1
ATOM 632 C CA . ARG A 1 87 ? -7.079 8.276 10.267 1.00 85.19 87 ARG A CA 1
ATOM 633 C C . ARG A 1 87 ? -8.349 8.035 11.075 1.00 85.19 87 ARG A C 1
ATOM 635 O O . ARG A 1 87 ? -8.519 6.939 11.599 1.00 85.19 87 ARG A O 1
ATOM 642 N N . LYS A 1 88 ? -9.200 9.047 11.249 1.00 83.69 88 LYS A N 1
ATOM 643 C CA . LYS A 1 88 ? -10.357 8.950 12.154 1.00 83.69 88 LYS A CA 1
ATOM 644 C C . LYS A 1 88 ? -11.582 8.319 11.509 1.00 83.69 88 LYS A C 1
ATOM 646 O O . LYS A 1 88 ? -12.328 7.636 12.203 1.00 83.69 88 LYS A O 1
ATOM 651 N N . GLU A 1 89 ? -11.799 8.563 10.224 1.00 78.38 89 GLU A N 1
ATOM 652 C CA . GLU A 1 89 ? -13.046 8.203 9.546 1.00 78.38 89 GLU A CA 1
ATOM 653 C C . GLU A 1 89 ? -12.873 7.054 8.558 1.00 78.38 89 GLU A C 1
ATOM 655 O O . GLU A 1 89 ? -13.804 6.275 8.371 1.00 78.38 89 GLU A O 1
ATOM 660 N N . ILE A 1 90 ? -11.687 6.918 7.957 1.00 75.88 90 ILE A N 1
ATOM 661 C CA . ILE A 1 90 ? -11.460 5.974 6.858 1.00 75.88 90 ILE A CA 1
ATOM 662 C C . ILE A 1 90 ? -10.749 4.722 7.371 1.00 75.88 90 ILE A C 1
ATOM 664 O O . ILE A 1 90 ? -11.318 3.632 7.304 1.00 75.88 90 ILE A O 1
ATOM 668 N N . LEU A 1 91 ? -9.551 4.872 7.951 1.00 81.62 91 LEU A N 1
ATOM 669 C CA . LEU A 1 91 ? -8.698 3.767 8.408 1.00 81.62 91 LEU A CA 1
ATOM 670 C C . LEU A 1 91 ? -9.422 2.704 9.260 1.00 81.62 91 LEU A C 1
ATOM 672 O O . LEU A 1 91 ? -9.206 1.523 8.982 1.00 81.62 91 LEU A O 1
ATOM 676 N N . PRO A 1 92 ? -10.298 3.049 10.229 1.00 85.19 92 PRO A N 1
ATOM 677 C CA . PRO A 1 92 ? -10.984 2.060 11.071 1.00 85.19 92 PRO A CA 1
ATOM 678 C C . PRO A 1 92 ? -11.942 1.128 10.321 1.00 85.19 92 PRO A C 1
ATOM 680 O O . PRO A 1 92 ? -12.335 0.100 10.865 1.00 85.19 92 PRO A O 1
ATOM 683 N N . SER A 1 93 ? -12.339 1.490 9.099 1.00 75.06 93 SER A N 1
ATOM 684 C CA . SER A 1 93 ? -13.266 0.715 8.265 1.00 75.06 93 SER A CA 1
ATOM 685 C C . SER A 1 93 ? -12.576 -0.075 7.147 1.00 75.06 93 SER A C 1
ATOM 687 O O . SER A 1 93 ? -13.236 -0.829 6.434 1.00 75.06 93 SER A O 1
ATOM 689 N N . LEU A 1 94 ? -11.255 0.073 6.975 1.00 73.44 94 LEU A N 1
ATOM 690 C CA . LEU A 1 94 ? -10.541 -0.522 5.846 1.00 73.44 94 LEU A CA 1
ATOM 691 C C . LEU A 1 94 ? -10.193 -1.994 6.082 1.00 73.44 94 LEU A C 1
ATOM 693 O O . LEU A 1 94 ? -9.505 -2.340 7.040 1.00 73.44 94 LEU A O 1
ATOM 697 N N . THR A 1 95 ? -10.542 -2.863 5.133 1.00 74.50 95 THR A N 1
ATOM 698 C CA . THR A 1 95 ? -9.998 -4.230 5.104 1.00 74.50 95 THR A CA 1
ATOM 699 C C . THR A 1 95 ? -8.538 -4.227 4.657 1.00 74.50 95 THR A C 1
ATOM 701 O O . THR A 1 95 ? -7.704 -4.860 5.290 1.00 74.50 95 THR A O 1
ATOM 704 N N . ILE A 1 96 ? -8.189 -3.502 3.591 1.00 77.12 96 ILE A N 1
ATOM 705 C CA . ILE A 1 96 ? -6.799 -3.385 3.142 1.00 77.12 96 ILE A CA 1
ATOM 706 C C . ILE A 1 96 ? -6.453 -1.946 2.780 1.00 77.12 96 ILE A C 1
ATOM 708 O O . ILE A 1 96 ? -7.186 -1.287 2.042 1.00 77.12 96 ILE A O 1
ATOM 712 N N . LEU A 1 97 ? -5.312 -1.488 3.293 1.00 81.56 97 LEU A N 1
ATOM 713 C CA . LEU A 1 97 ? -4.689 -0.222 2.930 1.00 81.56 97 LEU A CA 1
ATOM 714 C C . LEU A 1 97 ? -3.398 -0.487 2.154 1.00 81.56 97 LEU A C 1
ATOM 716 O O . LEU A 1 97 ? -2.521 -1.198 2.634 1.00 81.56 97 LEU A O 1
ATOM 720 N N . SER A 1 98 ? -3.240 0.140 0.992 1.00 80.94 98 SER A N 1
ATOM 721 C CA . SER A 1 98 ? -1.952 0.214 0.295 1.00 80.94 98 SER A CA 1
ATOM 722 C C . SER A 1 98 ? -1.378 1.623 0.395 1.00 80.94 98 SER A C 1
ATOM 724 O O . SER A 1 98 ? -2.058 2.571 0.010 1.00 80.94 98 SER A O 1
ATOM 726 N N . ALA A 1 99 ? -0.124 1.743 0.835 1.00 81.12 99 ALA A N 1
ATOM 727 C CA . ALA A 1 99 ? 0.582 3.016 0.978 1.00 81.12 99 ALA A CA 1
ATOM 728 C C . ALA A 1 99 ? 2.098 2.866 0.748 1.00 81.12 99 ALA A C 1
ATOM 730 O O . ALA A 1 99 ? 2.670 1.774 0.791 1.00 81.12 99 ALA A O 1
ATOM 731 N N . THR A 1 100 ? 2.778 3.976 0.496 1.00 83.81 100 THR A N 1
ATOM 732 C CA . THR A 1 100 ? 4.243 4.062 0.441 1.00 83.81 100 THR A CA 1
ATOM 733 C C . THR A 1 100 ? 4.832 4.381 1.814 1.00 83.81 100 THR A C 1
ATOM 735 O O . THR A 1 100 ? 4.146 4.903 2.689 1.00 83.81 100 THR A O 1
ATOM 738 N N . VAL A 1 101 ? 6.124 4.111 2.018 1.00 86.94 101 VAL A N 1
ATOM 739 C CA . VAL A 1 101 ? 6.815 4.457 3.277 1.00 86.94 101 VAL A CA 1
ATOM 740 C C . VAL A 1 101 ? 6.603 5.924 3.709 1.00 86.94 101 VAL A C 1
ATOM 742 O O . VAL A 1 101 ? 6.263 6.127 4.875 1.00 86.94 101 VAL A O 1
ATOM 745 N N . PRO A 1 102 ? 6.750 6.946 2.836 1.00 84.06 102 PRO A N 1
ATOM 746 C CA . PRO A 1 102 ? 6.475 8.333 3.222 1.00 84.06 102 PRO A CA 1
ATOM 747 C C . PRO A 1 102 ? 5.032 8.579 3.689 1.00 84.06 102 PRO A C 1
ATOM 749 O O . PRO A 1 102 ? 4.821 9.291 4.666 1.00 84.06 102 PRO A O 1
ATOM 752 N N . GLU A 1 103 ? 4.042 7.964 3.039 1.00 81.38 103 GLU A N 1
ATOM 753 C CA . GLU A 1 103 ? 2.622 8.112 3.402 1.00 81.38 103 GLU A CA 1
ATOM 754 C C . GLU A 1 103 ? 2.314 7.461 4.751 1.00 81.38 103 GLU A C 1
ATOM 756 O O . GLU A 1 103 ? 1.629 8.046 5.589 1.00 81.38 103 GLU A O 1
ATOM 761 N N . VAL A 1 104 ? 2.871 6.272 4.991 1.00 87.88 104 VAL A N 1
ATOM 762 C CA . VAL A 1 104 ? 2.740 5.573 6.275 1.00 87.88 104 VAL A CA 1
ATOM 763 C C . VAL A 1 104 ? 3.363 6.398 7.394 1.00 87.88 104 VAL A C 1
ATOM 765 O O . VAL A 1 104 ? 2.749 6.564 8.445 1.00 87.88 104 VAL A O 1
ATOM 768 N N . LYS A 1 105 ? 4.555 6.959 7.161 1.00 89.00 105 LYS A N 1
ATOM 769 C CA . LYS A 1 105 ? 5.227 7.830 8.127 1.00 89.00 105 LYS A CA 1
ATOM 770 C C . LYS A 1 105 ? 4.375 9.056 8.461 1.00 89.00 105 LYS A C 1
ATOM 772 O O . LYS A 1 105 ? 4.205 9.350 9.636 1.00 89.00 105 LYS A O 1
ATOM 777 N N . ALA A 1 106 ? 3.790 9.709 7.457 1.00 85.75 106 ALA A N 1
ATOM 778 C CA . ALA A 1 106 ? 2.923 10.868 7.663 1.00 85.75 106 ALA A CA 1
ATOM 779 C C . ALA A 1 106 ? 1.671 10.533 8.497 1.00 85.75 106 ALA A C 1
ATOM 781 O O . ALA A 1 106 ? 1.328 11.279 9.412 1.00 85.75 106 ALA A O 1
ATOM 782 N N . LEU A 1 107 ? 1.017 9.396 8.225 1.00 86.88 107 LEU A N 1
ATOM 783 C CA . LEU A 1 107 ? -0.138 8.931 9.007 1.00 86.88 107 LEU A CA 1
ATOM 784 C C . LEU A 1 107 ? 0.235 8.610 10.461 1.00 86.88 107 LEU A C 1
ATOM 786 O O . LEU A 1 107 ? -0.507 8.952 11.379 1.00 86.88 107 LEU A O 1
ATOM 790 N N . LEU A 1 108 ? 1.381 7.958 10.678 1.00 91.56 108 LEU A N 1
ATOM 791 C CA . LEU A 1 108 ? 1.867 7.632 12.020 1.00 91.56 108 LEU A CA 1
ATOM 792 C C . LEU A 1 108 ? 2.275 8.890 12.798 1.00 91.56 108 LEU A C 1
ATOM 794 O O . LEU A 1 108 ? 1.948 9.000 13.978 1.00 91.56 108 LEU A O 1
ATOM 798 N N . ASP A 1 109 ? 2.914 9.856 12.138 1.00 90.62 109 ASP A N 1
ATOM 799 C CA . ASP A 1 109 ? 3.299 11.130 12.748 1.00 90.62 109 ASP A CA 1
ATOM 800 C C . ASP A 1 109 ? 2.082 11.958 13.162 1.00 90.62 109 ASP A C 1
ATOM 802 O O . ASP A 1 109 ? 2.045 12.455 14.288 1.00 90.62 109 ASP A O 1
ATOM 806 N N . GLU A 1 110 ? 1.056 12.057 12.309 1.00 89.00 110 GLU A N 1
ATOM 807 C CA . GLU A 1 110 ? -0.203 12.722 12.678 1.00 89.00 110 GLU A CA 1
ATOM 808 C C . GLU A 1 110 ? -0.910 11.991 13.830 1.00 89.00 110 GLU A C 1
ATOM 810 O O . GLU A 1 110 ? -1.486 12.630 14.710 1.00 89.00 110 GLU A O 1
ATOM 815 N N . ALA A 1 111 ? -0.798 10.661 13.897 1.00 91.25 111 ALA A N 1
ATOM 816 C CA . ALA A 1 111 ? -1.304 9.871 15.016 1.00 91.25 111 ALA A CA 1
ATOM 817 C C . ALA A 1 111 ? -0.476 10.012 16.313 1.00 91.25 111 ALA A C 1
ATOM 819 O O . ALA A 1 111 ? -0.889 9.485 17.348 1.00 91.25 111 ALA A O 1
ATOM 820 N N . GLY A 1 112 ? 0.682 10.683 16.278 1.00 93.69 112 GLY A N 1
ATOM 821 C CA . GLY A 1 112 ? 1.611 10.778 17.409 1.00 93.69 112 GLY A CA 1
ATOM 822 C C . GLY A 1 112 ? 2.368 9.476 17.706 1.00 93.69 112 GLY A C 1
ATOM 823 O O . GLY A 1 112 ? 2.847 9.281 18.825 1.00 93.69 112 GLY A O 1
ATOM 824 N N . VAL A 1 113 ? 2.468 8.569 16.731 1.00 94.81 113 VAL A N 1
ATOM 825 C CA . VAL A 1 113 ? 3.138 7.270 16.854 1.00 94.81 113 VAL A CA 1
ATOM 826 C C . VAL A 1 113 ? 4.560 7.380 16.305 1.00 94.81 113 VAL A C 1
ATOM 828 O O . VAL A 1 113 ? 4.783 7.399 15.098 1.00 94.81 113 VAL A O 1
ATOM 831 N N . ALA A 1 114 ? 5.543 7.432 17.202 1.00 92.12 114 ALA A N 1
ATOM 832 C CA . ALA A 1 114 ? 6.946 7.553 16.820 1.00 92.12 114 ALA A CA 1
ATOM 833 C C . ALA A 1 114 ? 7.482 6.244 16.213 1.00 92.12 114 ALA A C 1
ATOM 835 O O . ALA A 1 114 ? 7.667 5.250 16.917 1.00 92.12 114 ALA A O 1
ATOM 836 N N . VAL A 1 115 ? 7.770 6.263 14.910 1.00 92.69 115 VAL A N 1
ATOM 837 C CA . VAL A 1 115 ? 8.467 5.184 14.196 1.00 92.69 115 VAL A CA 1
ATOM 838 C C . VAL A 1 115 ? 9.512 5.790 13.268 1.00 92.69 115 VAL A C 1
ATOM 840 O O . VAL A 1 115 ? 9.221 6.739 12.545 1.00 92.69 115 VAL A O 1
ATOM 843 N N . ASP A 1 116 ? 10.728 5.249 13.281 1.00 91.12 116 ASP A N 1
ATOM 844 C CA . ASP A 1 116 ? 11.815 5.718 12.421 1.00 91.12 116 ASP A CA 1
ATOM 845 C C . ASP A 1 116 ? 11.600 5.352 10.946 1.00 91.12 116 ASP A C 1
ATOM 847 O O . ASP A 1 116 ? 10.893 4.405 10.597 1.00 91.12 116 ASP A O 1
ATOM 851 N N . TYR A 1 117 ? 12.272 6.085 10.054 1.00 91.12 117 TYR A N 1
ATOM 852 C CA . TYR A 1 117 ? 12.282 5.753 8.631 1.00 91.12 117 TYR A CA 1
ATOM 853 C C . TYR A 1 117 ? 12.961 4.383 8.396 1.00 91.12 117 TYR A C 1
ATOM 855 O O . TYR A 1 117 ? 14.065 4.156 8.905 1.00 91.12 117 TYR A O 1
ATOM 863 N N . PRO A 1 118 ? 12.365 3.467 7.606 1.00 91.31 118 PRO A N 1
ATOM 864 C CA . PRO A 1 118 ? 12.828 2.086 7.494 1.00 91.31 118 PRO A CA 1
ATOM 865 C C . PRO A 1 118 ? 14.163 1.953 6.774 1.00 91.31 118 PRO A C 1
ATOM 867 O O . PRO A 1 118 ? 14.337 2.399 5.631 1.00 91.31 118 PRO A O 1
ATOM 870 N N . LYS A 1 119 ? 15.063 1.174 7.369 1.00 90.62 119 LYS A N 1
ATOM 871 C CA . LYS A 1 119 ? 16.333 0.771 6.754 1.00 90.62 119 LYS A CA 1
ATOM 872 C C . LYS A 1 119 ? 16.298 -0.679 6.269 1.00 90.62 119 LYS A C 1
ATOM 874 O O . LYS A 1 119 ? 17.088 -1.048 5.402 1.00 90.62 119 LYS A O 1
ATOM 879 N N . SER A 1 120 ? 15.340 -1.467 6.747 1.00 91.19 120 SER A N 1
ATOM 880 C CA . SER A 1 120 ? 15.170 -2.884 6.431 1.00 91.19 120 SER A CA 1
ATOM 881 C C . SER A 1 120 ? 13.705 -3.255 6.171 1.00 91.19 120 SER A C 1
ATOM 883 O O . SER A 1 120 ? 12.791 -2.481 6.448 1.00 91.19 120 SER A O 1
ATOM 885 N N . VAL A 1 121 ? 13.470 -4.466 5.651 1.00 90.88 121 VAL A N 1
ATOM 886 C CA . VAL A 1 121 ? 12.118 -5.056 5.570 1.00 90.88 121 VAL A CA 1
ATOM 887 C C . VAL A 1 121 ? 11.512 -5.219 6.967 1.00 90.88 121 VAL A C 1
ATOM 889 O O . VAL A 1 121 ? 10.321 -4.986 7.142 1.00 90.88 121 VAL A O 1
ATOM 892 N N . GLN A 1 122 ? 12.330 -5.539 7.974 1.00 92.62 122 GLN A N 1
ATOM 893 C CA . GLN A 1 122 ? 11.865 -5.667 9.353 1.00 92.62 122 GLN A CA 1
ATOM 894 C C . GLN A 1 122 ? 11.330 -4.341 9.909 1.00 92.62 122 GLN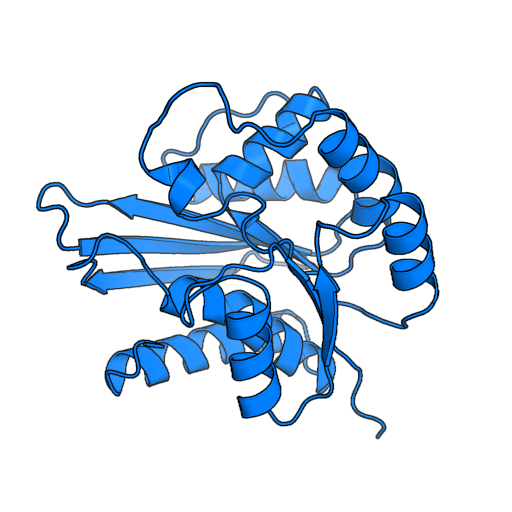 A C 1
ATOM 896 O O . GLN A 1 122 ? 10.310 -4.330 10.591 1.00 92.62 122 GLN A O 1
ATOM 901 N N . ASP A 1 123 ? 11.956 -3.217 9.563 1.00 94.88 123 ASP A N 1
ATOM 902 C CA . ASP A 1 123 ? 11.455 -1.896 9.959 1.00 94.88 123 ASP A CA 1
ATOM 903 C C . ASP A 1 123 ? 10.126 -1.574 9.262 1.00 94.88 123 ASP A C 1
ATOM 905 O O . ASP A 1 123 ? 9.224 -1.000 9.870 1.00 94.88 123 ASP A O 1
ATOM 909 N N . VAL A 1 124 ? 9.972 -1.989 7.996 1.00 93.94 124 VAL A N 1
ATOM 910 C CA . VAL A 1 124 ? 8.699 -1.871 7.266 1.00 93.94 124 VAL A CA 1
ATOM 911 C C . VAL A 1 124 ? 7.600 -2.690 7.944 1.00 93.94 124 VAL A C 1
ATOM 913 O O . VAL A 1 124 ? 6.495 -2.180 8.112 1.00 93.94 124 VAL A O 1
ATOM 916 N N . LEU A 1 125 ? 7.900 -3.911 8.400 1.00 92.62 125 LEU A N 1
ATOM 917 C CA . LEU A 1 125 ? 6.966 -4.724 9.192 1.00 92.62 125 LEU A CA 1
ATOM 918 C C . LEU A 1 125 ? 6.542 -4.001 10.480 1.00 92.62 125 LEU A C 1
ATOM 920 O O . LEU A 1 125 ? 5.358 -3.994 10.821 1.00 92.62 125 LEU A O 1
ATOM 924 N N . THR A 1 126 ? 7.485 -3.354 11.171 1.00 94.00 126 THR A N 1
ATOM 925 C CA . THR A 1 126 ? 7.201 -2.555 12.373 1.00 94.00 126 THR A CA 1
ATOM 926 C C . THR A 1 126 ? 6.243 -1.400 12.073 1.00 94.00 126 THR A C 1
ATOM 928 O O . THR A 1 126 ? 5.232 -1.264 12.763 1.00 94.00 126 THR A O 1
ATOM 931 N N . MET A 1 127 ? 6.489 -0.613 11.017 1.00 94.81 127 MET A N 1
ATOM 932 C CA . MET A 1 127 ? 5.549 0.443 10.604 1.00 94.81 127 MET A CA 1
ATOM 933 C C . MET A 1 127 ? 4.186 -0.108 10.209 1.00 94.81 127 MET A C 1
ATOM 935 O O . MET A 1 127 ? 3.170 0.480 10.563 1.00 94.81 127 MET A O 1
ATOM 939 N N . ALA A 1 128 ? 4.144 -1.226 9.485 1.00 93.00 128 ALA A N 1
ATOM 940 C CA . ALA A 1 128 ? 2.889 -1.828 9.064 1.00 93.00 128 ALA A CA 1
ATOM 941 C C . ALA A 1 128 ? 2.043 -2.252 10.270 1.00 93.00 128 ALA A C 1
ATOM 943 O O . ALA A 1 128 ? 0.849 -1.975 10.302 1.00 93.00 128 ALA A O 1
ATOM 944 N N . ASN A 1 129 ? 2.653 -2.846 11.298 1.00 92.75 129 ASN A N 1
ATOM 945 C CA . ASN A 1 129 ? 1.949 -3.191 12.536 1.00 92.75 129 ASN A CA 1
ATOM 946 C C . ASN A 1 129 ? 1.477 -1.953 13.316 1.00 92.75 129 ASN A C 1
ATOM 948 O O . ASN A 1 129 ? 0.360 -1.948 13.840 1.00 92.75 129 ASN A O 1
ATOM 952 N N . ALA A 1 130 ? 2.285 -0.890 13.352 1.00 94.44 130 ALA A N 1
ATOM 953 C CA . ALA A 1 130 ? 1.876 0.382 13.944 1.00 94.44 130 ALA A CA 1
ATOM 954 C C . ALA A 1 130 ? 0.661 0.974 13.207 1.00 94.44 130 ALA A C 1
ATOM 956 O O . ALA A 1 130 ? -0.316 1.367 13.837 1.00 94.44 130 ALA A O 1
ATOM 957 N N . LEU A 1 131 ? 0.678 0.953 11.873 1.00 92.38 131 LEU A N 1
ATOM 958 C CA . LEU A 1 131 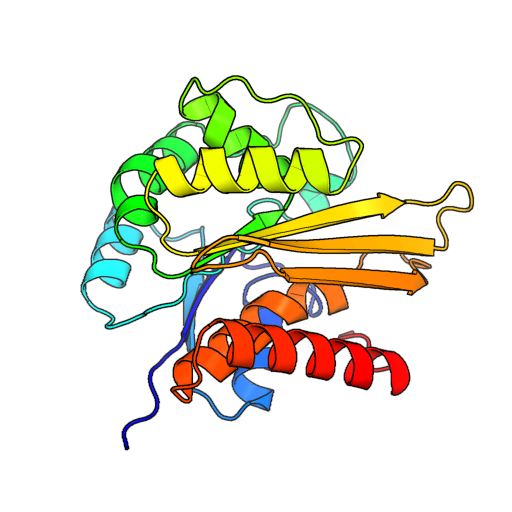? -0.406 1.471 11.041 1.00 92.38 131 LEU A CA 1
ATOM 959 C C . LEU A 1 131 ? -1.680 0.622 11.147 1.00 92.38 131 LEU A C 1
ATOM 961 O O . LEU A 1 131 ? -2.771 1.178 11.221 1.00 92.38 131 LEU A O 1
ATOM 965 N N . ARG A 1 132 ? -1.564 -0.709 11.238 1.00 92.25 132 ARG A N 1
ATOM 966 C CA . ARG A 1 132 ? -2.708 -1.606 11.503 1.00 92.25 132 ARG A CA 1
ATOM 967 C C . ARG A 1 132 ? -3.404 -1.289 12.822 1.00 92.25 132 ARG A C 1
ATOM 969 O O . ARG A 1 132 ? -4.623 -1.369 12.907 1.00 92.25 132 ARG A O 1
ATOM 976 N N . SER A 1 133 ? -2.648 -0.859 13.834 1.00 92.06 133 SER A N 1
ATOM 977 C CA . SER A 1 133 ? -3.217 -0.425 15.119 1.00 92.06 133 SER A CA 1
ATOM 978 C C . SER A 1 133 ? -4.103 0.825 14.997 1.00 92.06 133 SER A C 1
ATOM 980 O O . SER A 1 133 ? -4.834 1.136 15.933 1.00 92.06 133 SER A O 1
ATOM 982 N N . LEU A 1 134 ? -4.065 1.527 13.857 1.00 90.88 134 LEU A N 1
ATOM 983 C CA . LEU A 1 134 ? -4.945 2.656 13.548 1.00 90.88 134 LEU A CA 1
ATOM 984 C C . LEU A 1 134 ? -6.256 2.244 12.857 1.00 90.88 134 LEU A C 1
ATOM 986 O O . LEU A 1 134 ? -7.100 3.109 12.634 1.00 90.88 134 LEU A O 1
ATOM 990 N N . GLY A 1 135 ? -6.450 0.964 12.516 1.00 89.00 135 GLY A N 1
ATOM 991 C CA . GLY A 1 135 ? -7.709 0.491 11.936 1.00 89.00 135 GLY A CA 1
ATOM 992 C C . GLY A 1 135 ? -7.607 -0.616 10.885 1.00 89.00 135 GLY A C 1
ATOM 993 O O . GLY A 1 135 ? -8.323 -1.606 11.026 1.00 89.00 135 GLY A O 1
ATOM 994 N N . PRO A 1 136 ? -6.752 -0.493 9.849 1.00 86.88 136 PRO A N 1
ATOM 995 C CA . PRO A 1 136 ? -6.820 -1.389 8.704 1.00 86.88 136 PRO A CA 1
ATOM 996 C C . PRO A 1 136 ? -6.503 -2.837 9.081 1.00 86.88 136 PRO A C 1
ATOM 998 O O . PRO A 1 136 ? -5.499 -3.102 9.749 1.00 86.88 136 PRO A O 1
ATOM 1001 N N . GLU A 1 137 ? -7.313 -3.787 8.609 1.00 84.88 137 GLU A N 1
ATOM 1002 C CA . GLU A 1 137 ? -7.088 -5.211 8.902 1.00 84.88 137 GLU A CA 1
ATOM 1003 C C . GLU A 1 137 ? -5.773 -5.706 8.275 1.00 84.88 137 GLU A C 1
ATOM 1005 O O . GLU A 1 137 ? -4.956 -6.356 8.945 1.00 84.88 137 GLU A O 1
ATOM 1010 N N . TYR A 1 138 ? -5.543 -5.317 7.019 1.00 85.38 138 TYR A N 1
ATOM 1011 C CA . TYR A 1 138 ? -4.336 -5.558 6.238 1.00 85.38 138 TY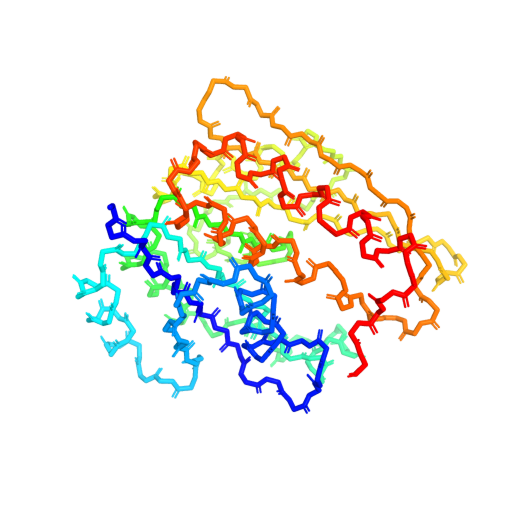R A CA 1
ATOM 1012 C C . TYR A 1 138 ? -3.700 -4.242 5.778 1.00 85.38 138 TYR A C 1
ATOM 1014 O O . TYR A 1 138 ? -4.377 -3.268 5.449 1.00 85.38 138 TYR A O 1
ATOM 1022 N N . VAL A 1 139 ? -2.372 -4.227 5.697 1.00 88.06 139 VAL A N 1
ATOM 1023 C CA . VAL A 1 139 ? -1.592 -3.103 5.171 1.00 88.06 139 VAL A CA 1
ATOM 1024 C C . VAL A 1 139 ? -0.552 -3.632 4.195 1.00 88.06 139 VAL A C 1
ATOM 1026 O O . VAL A 1 139 ? 0.184 -4.558 4.520 1.00 88.06 139 VAL A O 1
ATOM 1029 N N . ILE A 1 140 ? -0.459 -3.014 3.021 1.00 86.50 140 ILE A N 1
ATOM 1030 C CA . ILE A 1 140 ? 0.613 -3.210 2.048 1.00 86.50 140 ILE A CA 1
ATOM 1031 C C . ILE A 1 140 ? 1.466 -1.946 2.030 1.00 86.50 140 ILE A C 1
ATOM 1033 O O . ILE A 1 140 ? 0.988 -0.880 1.640 1.00 86.50 140 ILE A O 1
ATOM 1037 N N . ILE A 1 141 ? 2.736 -2.067 2.416 1.00 87.88 141 ILE A N 1
ATOM 1038 C CA . ILE A 1 141 ? 3.697 -0.963 2.345 1.00 87.88 141 ILE A CA 1
ATOM 1039 C C . ILE A 1 141 ? 4.669 -1.186 1.196 1.00 87.88 141 ILE A C 1
ATOM 1041 O O . ILE A 1 141 ? 5.383 -2.192 1.171 1.00 87.88 141 ILE A O 1
ATOM 1045 N N . LYS A 1 142 ? 4.756 -0.207 0.290 1.00 85.44 142 LYS A N 1
ATOM 1046 C CA . LYS A 1 142 ? 5.824 -0.116 -0.711 1.00 85.44 142 LYS A CA 1
ATOM 1047 C C . LYS A 1 142 ? 7.008 0.680 -0.158 1.00 85.44 142 LYS A C 1
ATOM 1049 O O . LYS A 1 142 ? 6.884 1.875 0.123 1.00 85.44 142 LYS A O 1
ATOM 1054 N N . ARG A 1 143 ? 8.175 0.043 -0.083 1.00 86.12 143 ARG A N 1
ATOM 1055 C CA . ARG A 1 143 ? 9.477 0.689 0.119 1.00 86.12 143 ARG A CA 1
ATOM 1056 C C . ARG A 1 143 ? 10.259 0.659 -1.188 1.00 86.12 143 ARG A C 1
ATOM 1058 O O . ARG A 1 143 ? 10.455 -0.401 -1.768 1.00 86.12 143 ARG A O 1
ATOM 1065 N N . GLU A 1 144 ? 10.727 1.819 -1.619 1.00 83.06 144 GLU A N 1
ATOM 1066 C CA . GLU A 1 144 ? 11.545 1.978 -2.819 1.00 83.06 144 GLU A CA 1
ATOM 1067 C C . GLU A 1 144 ? 12.940 2.463 -2.424 1.00 83.06 144 GLU A C 1
ATOM 1069 O O . GLU A 1 144 ? 13.080 3.362 -1.594 1.00 83.06 144 GLU A O 1
ATOM 1074 N N . ILE A 1 145 ? 13.968 1.840 -2.995 1.00 83.56 145 ILE A N 1
ATOM 1075 C CA . ILE A 1 145 ? 15.364 2.250 -2.857 1.00 83.56 145 ILE A CA 1
ATOM 1076 C C . ILE A 1 145 ? 15.884 2.523 -4.260 1.00 83.56 145 ILE A C 1
ATOM 1078 O O . ILE A 1 145 ? 15.923 1.616 -5.089 1.00 83.56 145 ILE A O 1
ATOM 1082 N N . LEU A 1 146 ? 16.289 3.762 -4.513 1.00 80.81 146 LEU A N 1
ATOM 1083 C CA . LEU A 1 146 ? 16.993 4.112 -5.737 1.00 80.81 146 LEU A CA 1
ATOM 1084 C C . LEU A 1 146 ? 18.456 3.677 -5.606 1.00 80.81 146 LEU A C 1
ATOM 1086 O O . LEU A 1 146 ? 19.105 4.016 -4.616 1.00 80.81 146 LEU A O 1
ATOM 1090 N N . GLU A 1 147 ? 18.960 2.924 -6.578 1.00 81.62 147 GLU A N 1
ATOM 1091 C CA . GLU A 1 147 ? 20.372 2.539 -6.617 1.00 81.62 147 GLU A CA 1
ATOM 1092 C C . GLU A 1 147 ? 21.262 3.718 -7.036 1.00 81.62 147 GLU A C 1
ATOM 1094 O O . GLU A 1 147 ? 20.795 4.705 -7.612 1.00 81.62 147 GLU A O 1
ATOM 1099 N N . ASP A 1 148 ? 22.563 3.613 -6.758 1.00 79.00 148 ASP A N 1
ATOM 1100 C CA . ASP A 1 148 ? 23.528 4.705 -6.949 1.00 79.00 148 ASP A CA 1
ATOM 1101 C C . ASP A 1 148 ? 23.593 5.213 -8.398 1.00 79.00 148 ASP A C 1
ATOM 1103 O O . ASP A 1 148 ? 23.813 6.403 -8.639 1.00 79.00 148 ASP A O 1
ATOM 1107 N N . ASP A 1 149 ? 23.366 4.331 -9.376 1.00 75.00 149 ASP A N 1
ATOM 1108 C CA . ASP A 1 149 ? 23.359 4.678 -10.800 1.00 75.00 149 ASP A CA 1
ATOM 1109 C C . ASP A 1 149 ? 22.074 5.391 -11.256 1.00 75.00 149 ASP A C 1
ATOM 1111 O O . ASP A 1 149 ? 22.009 5.875 -12.390 1.00 75.00 149 ASP A O 1
ATOM 1115 N N . LYS A 1 150 ? 21.064 5.468 -10.376 1.00 69.00 150 LYS A N 1
ATOM 1116 C CA . LYS A 1 150 ? 19.713 6.010 -10.599 1.00 69.00 150 LYS A CA 1
ATOM 1117 C C . LYS A 1 150 ? 18.974 5.411 -11.795 1.00 69.00 150 LYS A C 1
ATOM 1119 O O . LYS A 1 150 ? 17.960 5.957 -12.225 1.00 69.00 150 LYS A O 1
ATOM 1124 N N . ARG A 1 151 ? 19.477 4.306 -12.340 1.00 75.19 151 ARG A N 1
ATOM 1125 C CA . ARG A 1 151 ? 18.863 3.554 -13.436 1.00 75.19 151 ARG A CA 1
ATOM 1126 C C . ARG A 1 151 ? 18.120 2.345 -12.924 1.00 75.19 151 ARG A C 1
ATOM 1128 O O . ARG A 1 151 ? 17.324 1.805 -13.675 1.00 75.19 151 ARG A O 1
ATOM 1135 N N . MET A 1 152 ? 18.343 1.946 -11.677 1.00 77.25 152 MET A N 1
ATOM 1136 C CA . MET A 1 152 ? 17.662 0.822 -11.053 1.00 77.25 152 MET A CA 1
ATOM 1137 C C . MET A 1 152 ? 16.960 1.257 -9.763 1.00 77.25 152 MET A C 1
ATOM 1139 O O . MET A 1 152 ? 17.500 2.035 -8.975 1.00 77.25 152 MET A O 1
ATOM 1143 N N . SER A 1 153 ? 15.762 0.722 -9.537 1.00 78.69 153 SER A N 1
ATOM 1144 C CA . SER A 1 153 ? 15.058 0.787 -8.255 1.00 78.69 153 SER A CA 1
ATOM 1145 C C . SER A 1 153 ? 14.893 -0.621 -7.690 1.00 78.69 153 SER A C 1
ATOM 1147 O O . SER A 1 153 ? 14.488 -1.548 -8.399 1.00 78.69 153 SER A O 1
ATOM 1149 N N . LEU A 1 154 ? 15.147 -0.771 -6.392 1.00 81.88 154 LEU A N 1
ATOM 1150 C CA . LEU A 1 154 ? 14.762 -1.941 -5.615 1.00 81.88 154 LEU A CA 1
ATOM 1151 C C . LEU A 1 154 ? 13.438 -1.650 -4.907 1.00 81.88 154 LEU A C 1
ATOM 1153 O O . LEU A 1 154 ? 13.346 -0.757 -4.062 1.00 81.88 154 LEU A O 1
ATOM 1157 N N . LEU A 1 155 ? 12.408 -2.409 -5.262 1.00 80.50 155 LEU A N 1
ATOM 1158 C CA . LEU A 1 155 ? 11.074 -2.313 -4.689 1.00 80.50 155 LEU A CA 1
ATOM 1159 C C . LEU A 1 155 ? 10.866 -3.460 -3.708 1.00 80.50 155 LEU A C 1
ATOM 1161 O O . LEU A 1 155 ? 10.957 -4.627 -4.088 1.00 80.50 155 LEU A O 1
ATOM 1165 N N . HIS A 1 156 ? 10.544 -3.126 -2.464 1.00 84.38 156 HIS A N 1
ATOM 1166 C CA . HIS A 1 156 ? 10.018 -4.065 -1.484 1.00 84.38 156 HIS A CA 1
ATOM 1167 C C . HIS A 1 156 ? 8.552 -3.752 -1.248 1.00 84.38 156 HIS A C 1
ATOM 1169 O O . HIS A 1 156 ? 8.191 -2.609 -0.963 1.00 84.38 156 HIS A O 1
ATOM 1175 N N . TYR A 1 157 ? 7.725 -4.779 -1.297 1.00 83.50 157 TYR A N 1
ATOM 1176 C CA . TYR A 1 157 ? 6.360 -4.706 -0.822 1.00 83.50 157 TYR A CA 1
ATOM 1177 C C . TYR A 1 157 ? 6.190 -5.643 0.347 1.00 83.50 157 TYR A C 1
ATOM 1179 O O . TYR A 1 157 ? 6.605 -6.800 0.286 1.00 83.50 157 TYR A O 1
ATOM 1187 N N . VAL A 1 158 ? 5.564 -5.131 1.392 1.00 86.94 158 VAL A N 1
ATOM 1188 C CA . VAL A 1 158 ? 5.339 -5.865 2.626 1.00 86.94 158 VAL A CA 1
ATOM 1189 C C . VAL A 1 158 ? 3.853 -5.831 2.923 1.00 86.94 158 VAL A C 1
ATOM 1191 O O . VAL A 1 158 ? 3.308 -4.764 3.196 1.00 86.94 158 VAL A O 1
ATOM 1194 N N . LEU A 1 159 ? 3.212 -6.992 2.847 1.00 86.31 159 LEU A N 1
ATOM 1195 C CA . LEU A 1 159 ? 1.858 -7.201 3.336 1.00 86.31 159 LEU A CA 1
ATOM 1196 C C . LEU A 1 159 ? 1.931 -7.644 4.797 1.00 86.31 159 LEU A C 1
ATOM 1198 O O . LEU A 1 159 ? 2.510 -8.687 5.105 1.00 86.31 159 LEU A O 1
ATOM 1202 N N . CYS A 1 160 ? 1.259 -6.900 5.665 1.00 88.25 160 CYS A N 1
ATOM 1203 C CA . CYS A 1 160 ? 0.968 -7.299 7.035 1.00 88.25 160 CYS A CA 1
ATOM 1204 C C . CYS A 1 160 ? -0.533 -7.466 7.239 1.00 88.25 160 CYS A C 1
ATOM 1206 O O . CYS A 1 160 ? -1.319 -6.631 6.800 1.00 88.25 160 CYS A O 1
ATOM 1208 N N . GLY A 1 161 ? -0.906 -8.505 7.976 1.00 81.12 161 GLY A N 1
ATOM 1209 C CA . GLY A 1 161 ? -2.284 -8.880 8.291 1.00 81.12 161 GLY A CA 1
ATOM 1210 C C . GLY A 1 161 ? -2.446 -10.397 8.206 1.00 81.12 161 GLY A C 1
ATOM 1211 O O . GLY A 1 161 ? -1.651 -11.067 7.549 1.00 81.12 161 GLY A O 1
ATOM 1212 N N . GLY A 1 162 ? -3.433 -10.957 8.904 1.00 74.06 162 GLY A N 1
ATOM 1213 C CA . GLY A 1 162 ? -3.570 -12.413 9.029 1.00 74.06 162 GLY A CA 1
ATOM 1214 C C . GLY A 1 162 ? -2.478 -13.048 9.906 1.00 74.06 162 GLY A C 1
ATOM 1215 O O . GLY A 1 162 ? -2.084 -12.464 10.916 1.00 74.06 162 GLY A O 1
ATOM 1216 N N . THR A 1 163 ? -2.027 -14.259 9.555 1.00 72.69 163 THR A N 1
ATOM 1217 C CA . THR A 1 163 ? -1.104 -15.063 10.381 1.00 72.69 163 THR A CA 1
ATOM 1218 C C . THR A 1 163 ? 0.377 -14.775 10.139 1.00 72.69 163 THR A C 1
ATOM 1220 O O . THR A 1 163 ? 1.119 -14.676 11.106 1.00 72.69 163 THR A O 1
ATOM 1223 N N . GLU A 1 164 ? 0.813 -14.629 8.883 1.00 81.19 164 GLU A N 1
ATOM 1224 C CA . GLU A 1 164 ? 2.228 -14.439 8.527 1.00 81.19 164 GLU A CA 1
ATOM 1225 C C . GLU A 1 164 ? 2.383 -13.317 7.489 1.00 81.19 164 GLU A C 1
ATOM 1227 O O . GLU A 1 164 ? 1.617 -13.280 6.518 1.00 81.19 164 GLU A O 1
ATOM 1232 N N . PRO A 1 165 ? 3.356 -12.402 7.656 1.00 84.31 165 PRO A N 1
ATOM 1233 C CA . PRO A 1 165 ? 3.591 -11.342 6.690 1.00 84.31 165 PRO A CA 1
ATOM 1234 C C . PRO A 1 165 ? 4.162 -11.890 5.377 1.00 84.31 165 PRO A C 1
ATOM 1236 O O . PRO A 1 165 ? 5.004 -12.789 5.365 1.00 84.31 165 PRO A O 1
ATOM 1239 N N . LEU A 1 166 ? 3.758 -11.288 4.258 1.00 83.38 166 LEU A N 1
ATOM 1240 C CA . LEU A 1 166 ? 4.294 -11.609 2.935 1.00 83.38 166 LEU A CA 1
ATOM 1241 C C . LEU A 1 166 ? 5.195 -10.477 2.453 1.00 83.38 166 LEU A C 1
ATOM 1243 O O . LEU A 1 166 ? 4.836 -9.304 2.541 1.00 83.38 166 LEU A O 1
ATOM 1247 N N . THR A 1 167 ? 6.360 -10.831 1.916 1.00 83.19 167 THR A N 1
ATOM 1248 C CA . THR A 1 167 ? 7.287 -9.871 1.308 1.00 83.19 167 THR A CA 1
ATOM 1249 C C . THR A 1 167 ? 7.535 -10.239 -0.146 1.00 83.19 167 THR A C 1
ATOM 1251 O O . THR A 1 167 ? 7.831 -11.393 -0.453 1.00 83.19 167 THR A O 1
ATOM 1254 N N . ALA A 1 168 ? 7.456 -9.249 -1.028 1.00 78.62 168 ALA A N 1
ATOM 1255 C CA . ALA A 1 168 ? 7.851 -9.367 -2.423 1.00 78.62 168 ALA A CA 1
ATOM 1256 C C . ALA A 1 168 ? 8.942 -8.341 -2.740 1.00 78.62 168 ALA A C 1
ATOM 1258 O O . ALA A 1 168 ? 8.849 -7.178 -2.341 1.00 78.62 168 ALA A O 1
ATOM 1259 N N . THR A 1 169 ? 9.960 -8.776 -3.481 1.00 81.44 169 THR A N 1
ATOM 1260 C CA . THR A 1 169 ? 11.097 -7.943 -3.877 1.00 81.44 169 THR A CA 1
ATOM 1261 C C . THR A 1 169 ? 11.246 -7.969 -5.386 1.00 81.44 169 THR A C 1
ATOM 1263 O O . THR A 1 169 ? 11.259 -9.041 -5.987 1.00 81.44 169 THR A O 1
ATOM 1266 N N . SER A 1 170 ? 11.392 -6.795 -5.994 1.00 76.44 170 SER A N 1
ATOM 1267 C CA . SER A 1 170 ? 11.647 -6.664 -7.426 1.00 76.44 170 SER A CA 1
ATOM 1268 C C . SER A 1 170 ? 12.712 -5.608 -7.685 1.00 76.44 170 SER A C 1
ATOM 1270 O O . SER A 1 170 ? 12.689 -4.535 -7.081 1.00 76.44 170 SER A O 1
ATOM 1272 N N . ARG A 1 171 ? 13.652 -5.919 -8.579 1.00 80.50 171 ARG A N 1
ATOM 1273 C CA . ARG A 1 171 ? 14.687 -4.992 -9.043 1.00 80.50 171 ARG A CA 1
ATOM 1274 C C . ARG A 1 171 ? 14.365 -4.608 -10.477 1.00 80.50 171 ARG A C 1
ATOM 1276 O O . ARG A 1 171 ? 14.249 -5.485 -11.331 1.00 80.50 171 ARG A O 1
ATOM 1283 N N . VAL A 1 172 ? 14.207 -3.318 -10.730 1.00 74.62 172 VAL A N 1
ATOM 1284 C CA . VAL A 1 172 ? 13.592 -2.830 -11.965 1.00 74.62 172 VAL A CA 1
ATOM 1285 C C . VAL A 1 172 ? 14.305 -1.609 -12.529 1.00 74.62 172 VAL A C 1
ATOM 1287 O O . VAL A 1 172 ? 14.846 -0.804 -11.776 1.00 74.62 172 VAL A O 1
ATOM 1290 N N . GLU A 1 173 ? 14.297 -1.463 -13.855 1.00 74.00 173 GLU A N 1
ATOM 1291 C CA . GLU A 1 173 ? 14.940 -0.337 -14.537 1.00 74.00 173 GLU A CA 1
ATOM 1292 C C . GLU A 1 173 ? 14.119 0.954 -14.395 1.00 74.00 173 GLU A C 1
ATOM 1294 O O . GLU A 1 173 ? 13.040 1.098 -14.960 1.00 74.00 173 GLU A O 1
ATOM 1299 N N . ASN A 1 174 ? 14.658 1.925 -13.667 1.00 67.06 174 ASN A N 1
ATOM 1300 C CA . ASN A 1 174 ? 14.095 3.242 -13.402 1.00 67.06 174 ASN A CA 1
ATOM 1301 C C . ASN A 1 174 ? 14.687 4.336 -14.317 1.00 67.06 174 ASN A C 1
ATOM 1303 O O . ASN A 1 174 ? 15.034 5.429 -13.872 1.00 67.06 174 ASN A O 1
ATOM 1307 N N . SER A 1 175 ? 14.814 4.062 -15.618 1.00 61.03 175 SER A N 1
ATOM 1308 C CA . SER A 1 175 ? 15.489 4.951 -16.586 1.00 61.03 175 SER A CA 1
ATOM 1309 C C . SER A 1 175 ? 14.865 6.350 -16.729 1.00 61.03 175 SER A C 1
ATOM 1311 O O . SER A 1 175 ? 15.544 7.283 -17.157 1.00 61.03 175 SER A O 1
ATOM 1313 N N . LYS A 1 176 ? 13.592 6.518 -16.347 1.00 56.62 176 LYS A N 1
ATOM 1314 C CA . LYS A 1 176 ? 12.863 7.800 -16.383 1.00 56.62 176 LYS A CA 1
ATOM 1315 C C . LYS A 1 176 ? 12.600 8.409 -15.001 1.00 56.62 176 LYS A C 1
ATOM 1317 O O . LYS A 1 176 ? 11.976 9.460 -14.937 1.00 56.62 176 LYS A O 1
ATOM 1322 N N . GLY A 1 177 ? 13.044 7.780 -13.911 1.00 51.75 177 GLY A N 1
ATOM 1323 C CA . GLY A 1 177 ? 12.801 8.261 -12.544 1.00 51.75 177 GLY A CA 1
ATOM 1324 C C . GLY A 1 177 ? 11.359 8.102 -12.043 1.00 51.75 177 GLY A C 1
ATOM 1325 O O . GLY A 1 177 ? 11.038 8.604 -10.968 1.00 51.75 177 GLY A O 1
ATOM 1326 N N . PHE A 1 178 ? 10.484 7.415 -12.787 1.00 54.38 178 PHE A N 1
ATOM 1327 C CA . PHE A 1 178 ? 9.064 7.289 -12.464 1.00 54.38 178 PHE A CA 1
ATOM 1328 C C . PHE A 1 178 ? 8.564 5.872 -12.721 1.00 54.38 178 PHE A C 1
ATOM 1330 O O . PHE A 1 178 ? 8.455 5.430 -13.864 1.00 54.38 178 PHE A O 1
ATOM 1337 N N . PHE A 1 179 ? 8.223 5.158 -11.647 1.00 58.09 179 PHE A N 1
ATOM 1338 C CA . PHE A 1 179 ? 7.823 3.759 -11.746 1.00 58.09 179 PHE A CA 1
ATOM 1339 C C . PHE A 1 179 ? 6.299 3.582 -11.830 1.00 58.09 179 PHE A C 1
ATOM 1341 O O . PHE A 1 179 ? 5.642 3.280 -10.832 1.00 58.09 179 PHE A O 1
ATOM 1348 N N . GLY A 1 180 ? 5.743 3.728 -13.040 1.00 60.62 180 GLY A N 1
ATOM 1349 C CA . GLY A 1 180 ? 4.324 3.485 -13.359 1.00 60.62 180 GLY A CA 1
ATOM 1350 C C . GLY A 1 180 ? 3.829 2.095 -12.932 1.00 60.62 180 GLY A C 1
ATOM 1351 O O . GLY A 1 180 ? 2.813 1.971 -12.257 1.00 60.62 180 GLY A O 1
ATOM 1352 N N . ALA A 1 181 ? 4.615 1.047 -13.203 1.00 63.09 181 ALA A N 1
ATOM 1353 C CA . ALA A 1 181 ? 4.259 -0.338 -12.873 1.00 63.09 181 ALA A CA 1
ATOM 1354 C C . ALA A 1 181 ? 4.130 -0.611 -11.361 1.00 63.09 181 ALA A C 1
ATOM 1356 O O . ALA A 1 181 ? 3.403 -1.509 -10.943 1.00 63.09 181 ALA A O 1
ATOM 1357 N N . SER A 1 182 ? 4.792 0.191 -10.516 1.00 64.25 182 SER A N 1
ATOM 1358 C CA . SER A 1 182 ? 4.655 0.080 -9.058 1.00 64.25 182 SER A CA 1
ATOM 1359 C C . SER A 1 182 ? 3.266 0.514 -8.580 1.00 64.25 182 SER A C 1
ATOM 1361 O O . SER A 1 182 ? 2.757 0.007 -7.583 1.00 64.25 182 SER A O 1
ATOM 1363 N N . TYR A 1 183 ? 2.621 1.423 -9.316 1.00 71.56 183 TYR A N 1
ATOM 1364 C CA . TYR A 1 183 ? 1.264 1.868 -9.025 1.00 71.56 183 TYR A CA 1
ATOM 1365 C C . TYR A 1 183 ? 0.208 0.850 -9.450 1.00 71.56 183 TYR A C 1
ATOM 1367 O O . TYR A 1 183 ? -0.926 0.974 -9.002 1.00 71.56 183 TYR A O 1
ATOM 1375 N N . SER A 1 184 ? 0.585 -0.157 -10.245 1.00 75.94 184 SER A N 1
ATOM 1376 C CA . SER A 1 184 ? -0.298 -1.205 -10.764 1.00 75.94 184 SER A CA 1
ATOM 1377 C C . SER A 1 184 ? -0.483 -2.381 -9.810 1.00 75.94 184 SER A C 1
ATOM 1379 O O . SER A 1 184 ? -1.442 -3.131 -9.951 1.00 75.94 184 SER A O 1
ATOM 1381 N N . ILE A 1 185 ? 0.390 -2.539 -8.811 1.00 77.06 185 ILE A N 1
ATOM 1382 C CA . ILE A 1 185 ? 0.266 -3.624 -7.827 1.00 77.06 185 ILE A CA 1
ATOM 1383 C C . ILE A 1 185 ? -1.004 -3.452 -6.980 1.00 77.06 185 ILE A C 1
ATOM 1385 O O . ILE A 1 185 ? -1.819 -4.373 -6.955 1.00 77.06 185 ILE A O 1
ATOM 1389 N N . PRO A 1 186 ? -1.254 -2.298 -6.333 1.00 75.94 186 PRO A N 1
ATOM 1390 C CA . PRO A 1 186 ? -2.457 -2.127 -5.521 1.00 75.94 186 PRO A CA 1
ATOM 1391 C C . PRO A 1 186 ? -3.791 -2.328 -6.268 1.00 75.94 186 PRO A C 1
ATOM 1393 O O . PRO A 1 186 ? -4.621 -3.077 -5.753 1.00 75.94 186 PRO A O 1
ATOM 1396 N N . PRO A 1 187 ? -4.028 -1.746 -7.465 1.00 75.94 187 PRO A N 1
ATOM 1397 C CA . PRO A 1 187 ? -5.262 -1.988 -8.213 1.00 75.94 187 PRO A CA 1
ATOM 1398 C C . PRO A 1 187 ? -5.376 -3.438 -8.709 1.00 75.94 187 PRO A C 1
ATOM 1400 O O . PRO A 1 187 ? -6.483 -3.972 -8.742 1.00 75.94 187 PRO A O 1
ATOM 1403 N N . ALA A 1 188 ? -4.263 -4.115 -9.021 1.00 81.38 188 ALA A N 1
ATOM 1404 C CA . ALA A 1 188 ? -4.292 -5.538 -9.362 1.00 81.38 188 ALA A CA 1
ATOM 1405 C C . ALA A 1 188 ? -4.741 -6.387 -8.162 1.00 81.38 188 ALA A C 1
ATOM 1407 O O . ALA A 1 188 ? -5.616 -7.236 -8.301 1.00 81.38 188 ALA A O 1
ATOM 1408 N N . ILE A 1 189 ? -4.214 -6.118 -6.963 1.00 79.06 189 ILE A N 1
ATOM 1409 C CA . ILE A 1 189 ? -4.638 -6.793 -5.724 1.00 79.06 189 ILE A CA 1
ATOM 1410 C C . ILE A 1 189 ? -6.114 -6.512 -5.440 1.00 79.06 189 ILE A C 1
ATOM 1412 O O . ILE A 1 189 ? -6.875 -7.435 -5.151 1.00 79.06 189 ILE A O 1
ATOM 1416 N N . ALA A 1 190 ? -6.536 -5.256 -5.584 1.00 76.19 190 ALA A N 1
ATOM 1417 C CA . ALA A 1 190 ? -7.920 -4.854 -5.385 1.00 76.19 190 ALA A CA 1
ATOM 1418 C C . ALA A 1 190 ? -8.881 -5.604 -6.317 1.00 76.19 190 ALA A C 1
ATOM 1420 O O . ALA A 1 190 ? -9.893 -6.140 -5.867 1.00 76.19 190 ALA A O 1
ATOM 1421 N N . ALA A 1 191 ? -8.525 -5.724 -7.598 1.00 79.69 191 ALA A N 1
ATOM 1422 C CA . ALA A 1 191 ? -9.317 -6.469 -8.565 1.00 79.69 191 ALA A CA 1
ATOM 1423 C C . ALA A 1 191 ? -9.403 -7.968 -8.231 1.00 79.69 191 ALA A C 1
ATOM 1425 O O . ALA A 1 191 ? -10.424 -8.603 -8.483 1.00 79.69 191 ALA A O 1
ATOM 1426 N N . GLN A 1 192 ? -8.358 -8.556 -7.647 1.00 84.19 192 GLN A N 1
ATOM 1427 C CA . GLN A 1 192 ? -8.387 -9.959 -7.224 1.00 84.19 192 GLN A CA 1
ATOM 1428 C C . GLN A 1 192 ? -9.248 -10.165 -5.971 1.00 84.19 192 GLN A C 1
ATOM 1430 O O . GLN A 1 192 ? -9.985 -11.148 -5.900 1.00 84.19 192 GLN A O 1
ATOM 1435 N N . LEU A 1 193 ? -9.223 -9.223 -5.025 1.00 77.69 193 LEU A N 1
ATOM 1436 C CA . LEU A 1 193 ? -10.119 -9.226 -3.862 1.00 77.69 193 LEU A CA 1
ATOM 1437 C C . LEU A 1 193 ? -11.587 -9.098 -4.282 1.00 77.69 193 LEU A C 1
ATOM 1439 O O . LEU A 1 193 ? -12.437 -9.841 -3.798 1.00 77.69 193 LEU A O 1
ATOM 1443 N N . ALA A 1 194 ? -11.879 -8.218 -5.240 1.00 75.19 194 ALA A N 1
ATOM 1444 C CA . ALA A 1 194 ? -13.214 -8.043 -5.812 1.00 75.19 194 ALA A CA 1
ATOM 1445 C C . ALA A 1 194 ? -13.761 -9.311 -6.501 1.00 75.19 194 ALA A C 1
ATOM 1447 O O . ALA A 1 194 ? -14.972 -9.535 -6.538 1.00 75.19 194 ALA A O 1
ATOM 1448 N N . LYS A 1 195 ? -12.869 -10.183 -6.990 1.00 81.44 195 LYS A N 1
ATOM 1449 C CA . LYS A 1 195 ? -13.208 -11.514 -7.527 1.00 81.44 195 LYS A CA 1
ATOM 1450 C C . LYS A 1 195 ? -13.482 -12.566 -6.448 1.00 81.44 195 LYS A C 1
ATOM 1452 O O . LYS A 1 195 ? -13.826 -13.695 -6.786 1.00 81.44 195 LYS A O 1
ATOM 1457 N N . GLY A 1 196 ? -13.348 -12.211 -5.171 1.00 79.88 196 GLY A N 1
ATOM 1458 C CA . GLY A 1 196 ? -13.603 -13.096 -4.036 1.00 79.88 196 GLY A CA 1
ATOM 1459 C C . GLY A 1 196 ? -12.402 -13.934 -3.597 1.00 79.88 196 GLY A C 1
ATOM 1460 O O . GLY A 1 196 ? -12.582 -14.843 -2.789 1.00 79.88 196 GLY A O 1
ATOM 1461 N N . HIS A 1 197 ? -11.194 -13.653 -4.099 1.00 83.44 197 HIS A N 1
ATOM 1462 C CA . HIS A 1 197 ? -9.983 -14.300 -3.589 1.00 83.44 197 HIS A CA 1
ATOM 1463 C C . HIS A 1 197 ? -9.701 -13.880 -2.142 1.00 83.44 197 HIS A C 1
ATOM 1465 O O . HIS A 1 197 ? -10.003 -12.754 -1.734 1.00 83.44 197 HIS A O 1
ATOM 1471 N N . SER A 1 198 ? -9.071 -14.770 -1.370 1.00 82.88 198 SER A N 1
ATOM 1472 C CA . SER A 1 198 ? -8.539 -14.405 -0.054 1.00 82.88 198 SER A CA 1
ATOM 1473 C C . SER A 1 198 ? -7.428 -13.358 -0.188 1.00 82.88 198 SER A C 1
ATOM 1475 O O . SER A 1 198 ? -6.807 -13.218 -1.244 1.00 82.88 198 SER A O 1
ATOM 1477 N N . VAL A 1 199 ? -7.132 -12.626 0.889 1.00 78.44 199 VAL A N 1
ATOM 1478 C CA . VAL A 1 199 ? -6.088 -11.588 0.853 1.00 78.44 199 VAL A CA 1
ATOM 1479 C C . VAL A 1 199 ? -4.720 -12.129 0.411 1.00 78.44 199 VAL A C 1
ATOM 1481 O O . VAL A 1 199 ? -4.132 -11.530 -0.492 1.00 78.44 199 VAL A O 1
ATOM 1484 N N . PRO A 1 200 ? -4.214 -13.263 0.937 1.00 79.88 200 PRO A N 1
ATOM 1485 C CA . PRO A 1 200 ? -2.947 -13.826 0.467 1.00 79.88 200 PRO A CA 1
ATOM 1486 C C . PRO A 1 200 ? -2.950 -14.178 -1.030 1.00 79.88 200 PRO A C 1
ATOM 1488 O O . PRO A 1 200 ? -1.983 -13.882 -1.735 1.00 79.88 200 PRO A O 1
ATOM 1491 N N . GLU A 1 201 ? -4.042 -14.764 -1.532 1.00 84.06 201 GLU A N 1
ATOM 1492 C CA . GLU A 1 201 ? -4.194 -15.118 -2.951 1.00 84.06 201 GLU A CA 1
ATOM 1493 C C . GLU A 1 201 ? -4.232 -13.873 -3.840 1.00 84.06 201 GLU A C 1
ATOM 1495 O O . GLU A 1 201 ? -3.525 -13.806 -4.847 1.00 84.06 201 GLU A O 1
ATOM 1500 N N . ALA A 1 202 ? -5.009 -12.864 -3.446 1.00 82.12 202 ALA A N 1
ATOM 1501 C CA . ALA A 1 202 ? -5.130 -11.616 -4.183 1.00 82.12 202 ALA A CA 1
ATOM 1502 C C . ALA A 1 202 ? -3.800 -10.865 -4.270 1.00 82.12 202 ALA A C 1
ATOM 1504 O O . ALA A 1 202 ? -3.441 -10.345 -5.328 1.00 82.12 202 ALA A O 1
ATOM 1505 N N . VAL A 1 203 ? -3.044 -10.859 -3.171 1.00 77.44 203 VAL A N 1
ATOM 1506 C CA . VAL A 1 203 ? -1.715 -10.251 -3.102 1.00 77.44 203 VAL A CA 1
ATOM 1507 C C . VAL A 1 203 ? -0.750 -10.979 -4.034 1.00 77.44 203 VAL A C 1
ATOM 1509 O O . VAL A 1 203 ? -0.122 -10.342 -4.881 1.00 77.44 203 VAL A O 1
ATOM 1512 N N . SER A 1 204 ? -0.680 -12.310 -3.944 1.00 82.25 204 SER A N 1
ATOM 1513 C CA . SER A 1 204 ? 0.168 -13.127 -4.822 1.00 82.25 204 SER A CA 1
ATOM 1514 C C . SER A 1 204 ? -0.159 -12.917 -6.307 1.00 82.25 204 SER A C 1
ATOM 1516 O O . SER A 1 204 ? 0.744 -12.687 -7.116 1.00 82.25 204 SER A O 1
ATOM 1518 N N . ALA A 1 205 ? -1.447 -12.914 -6.663 1.00 86.00 205 ALA A N 1
ATOM 1519 C CA . ALA A 1 205 ? -1.902 -12.690 -8.031 1.00 86.00 205 ALA A CA 1
ATOM 1520 C C . ALA A 1 205 ? -1.584 -11.271 -8.538 1.00 86.00 205 ALA A C 1
ATOM 1522 O O . ALA A 1 205 ? -1.177 -11.118 -9.691 1.00 86.00 205 ALA A O 1
ATOM 1523 N N . GLY A 1 206 ? -1.710 -10.245 -7.689 1.00 81.25 206 GLY A N 1
ATOM 1524 C CA . GLY A 1 206 ? -1.349 -8.870 -8.041 1.00 81.25 206 GLY A CA 1
ATOM 1525 C C . GLY A 1 206 ? 0.148 -8.690 -8.313 1.00 81.25 206 GLY A C 1
ATOM 1526 O O . GLY A 1 206 ? 0.521 -8.029 -9.283 1.00 81.25 206 GLY A O 1
ATOM 1527 N N . PHE A 1 207 ? 1.015 -9.333 -7.521 1.00 79.12 207 PHE A N 1
ATOM 1528 C CA . PHE A 1 207 ? 2.460 -9.344 -7.791 1.00 79.12 207 PHE A CA 1
ATOM 1529 C C . PHE A 1 207 ? 2.799 -10.037 -9.102 1.00 79.12 207 PHE A C 1
ATOM 1531 O O . PHE A 1 207 ? 3.557 -9.487 -9.901 1.00 79.12 207 PHE A O 1
ATOM 1538 N N . LYS A 1 208 ? 2.213 -11.215 -9.334 1.00 83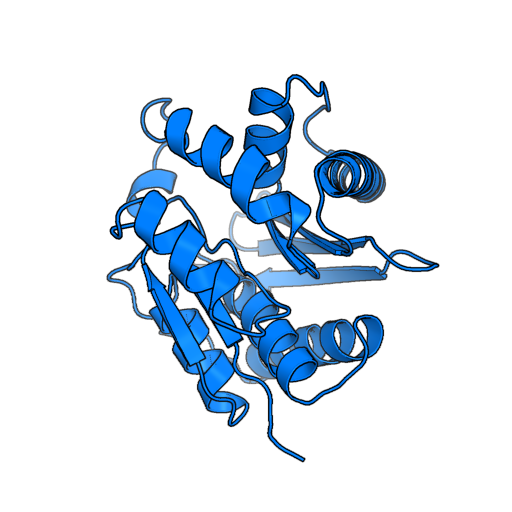.88 208 LYS A N 1
ATOM 1539 C CA . LYS A 1 208 ? 2.431 -11.979 -10.563 1.00 83.88 208 LYS A CA 1
ATOM 1540 C C . LYS A 1 208 ? 2.020 -11.184 -11.804 1.00 83.88 208 LYS A C 1
ATOM 1542 O O . LYS A 1 208 ? 2.780 -11.145 -12.765 1.00 83.88 208 LYS A O 1
ATOM 1547 N N . PHE A 1 209 ? 0.875 -10.501 -11.755 1.00 83.56 209 PHE A N 1
ATOM 1548 C CA . PHE A 1 209 ? 0.408 -9.643 -12.847 1.00 83.56 209 PHE A CA 1
ATOM 1549 C C . PHE A 1 209 ? 1.439 -8.567 -13.214 1.00 83.56 209 PHE A C 1
ATOM 1551 O O . PHE A 1 209 ? 1.785 -8.408 -14.382 1.00 83.56 209 PHE A O 1
ATOM 1558 N N . VAL A 1 210 ? 1.985 -7.857 -12.220 1.00 75.94 210 VAL A N 1
ATOM 1559 C CA . VAL A 1 210 ? 2.989 -6.815 -12.481 1.00 75.94 210 VAL A CA 1
ATOM 1560 C C . VAL A 1 210 ? 4.326 -7.400 -12.926 1.00 75.94 210 VAL A C 1
ATOM 1562 O O . VAL A 1 210 ? 4.995 -6.806 -13.767 1.00 75.94 210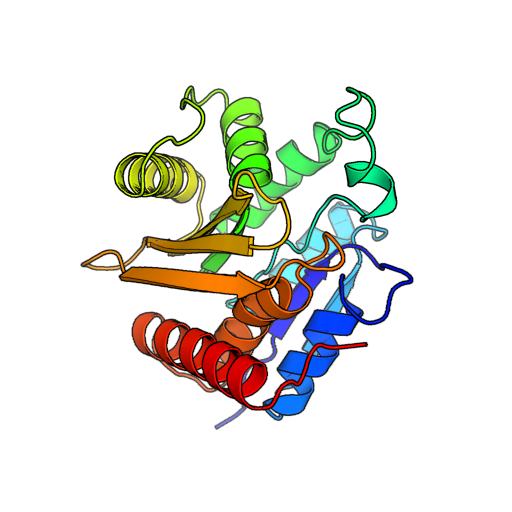 VAL A O 1
ATOM 1565 N N . GLU A 1 211 ? 4.714 -8.570 -12.424 1.00 76.12 211 GLU A N 1
ATOM 1566 C CA . GLU A 1 211 ? 5.907 -9.272 -12.902 1.00 76.12 211 GLU A CA 1
ATOM 1567 C C . GLU A 1 211 ? 5.792 -9.657 -14.388 1.00 76.12 211 GLU A C 1
ATOM 1569 O O . GLU A 1 211 ? 6.733 -9.448 -15.154 1.00 76.12 211 GLU A O 1
ATOM 1574 N N . GLU A 1 212 ? 4.645 -10.192 -14.811 1.00 80.75 212 GLU A N 1
ATOM 1575 C CA . GLU A 1 212 ? 4.357 -10.530 -16.213 1.00 80.75 212 GLU A CA 1
ATOM 1576 C C . GLU A 1 212 ? 4.338 -9.277 -17.093 1.00 80.75 212 GLU A C 1
ATOM 1578 O O . GLU A 1 212 ? 5.028 -9.220 -18.110 1.00 80.75 212 GLU A O 1
ATOM 1583 N N . MET A 1 213 ? 3.661 -8.225 -16.638 1.00 76.31 213 MET A N 1
ATOM 1584 C CA . MET A 1 213 ? 3.613 -6.930 -17.314 1.00 76.31 213 MET A CA 1
ATOM 1585 C C . MET A 1 213 ? 5.013 -6.325 -17.526 1.00 76.31 213 MET A C 1
ATOM 1587 O O . MET A 1 213 ? 5.322 -5.813 -18.604 1.00 76.31 213 MET A O 1
ATOM 1591 N N . LEU A 1 214 ? 5.892 -6.434 -16.522 1.00 71.00 214 LEU A N 1
ATOM 1592 C CA . LEU A 1 214 ? 7.290 -6.009 -16.628 1.00 71.00 214 LEU A CA 1
ATOM 1593 C C . LEU A 1 214 ? 8.087 -6.867 -17.623 1.00 71.00 214 LEU A C 1
ATOM 1595 O O . LEU A 1 214 ? 8.887 -6.315 -18.377 1.00 71.00 214 LEU A O 1
ATOM 1599 N N . LYS A 1 215 ? 7.873 -8.191 -17.656 1.00 72.44 215 LYS A N 1
ATOM 1600 C CA . LYS A 1 215 ? 8.527 -9.104 -18.619 1.00 72.44 215 LYS A CA 1
ATOM 1601 C C . LYS A 1 215 ? 8.123 -8.816 -20.062 1.00 72.44 215 LYS A C 1
ATOM 1603 O O . LYS A 1 215 ? 8.947 -8.953 -20.962 1.00 72.44 215 LYS A O 1
ATOM 1608 N N . GLU A 1 216 ? 6.878 -8.410 -20.278 1.00 75.69 216 GLU A N 1
ATOM 1609 C CA . GLU A 1 216 ? 6.346 -8.066 -21.600 1.00 75.69 216 GLU A CA 1
ATOM 1610 C C . GLU A 1 216 ? 6.737 -6.654 -22.066 1.00 75.69 216 GLU A C 1
ATOM 1612 O O . GLU A 1 216 ? 6.414 -6.262 -23.187 1.00 75.69 216 GLU A O 1
ATOM 1617 N N . GLY A 1 217 ? 7.431 -5.876 -21.227 1.00 66.69 217 GLY A N 1
ATOM 1618 C CA . GLY A 1 217 ? 7.786 -4.490 -21.534 1.00 66.69 217 GLY A CA 1
ATOM 1619 C C . GLY A 1 217 ? 6.573 -3.555 -21.579 1.00 66.69 217 GLY A C 1
ATOM 1620 O O . GLY A 1 217 ? 6.635 -2.484 -22.189 1.00 66.69 217 GLY A O 1
ATOM 1621 N N . GLN A 1 218 ? 5.462 -3.947 -20.949 1.00 65.25 218 GLN A N 1
ATOM 1622 C CA . GLN A 1 218 ? 4.274 -3.116 -20.822 1.00 65.25 218 GLN A CA 1
ATOM 1623 C C . GLN A 1 218 ? 4.485 -2.111 -19.687 1.00 65.25 218 GLN A C 1
ATOM 1625 O O . GLN A 1 218 ? 4.079 -2.293 -18.543 1.00 65.25 218 GLN A O 1
ATOM 1630 N N . TYR A 1 219 ? 5.157 -1.014 -20.005 1.00 61.75 219 TYR A N 1
ATOM 1631 C CA . TYR A 1 219 ? 5.202 0.152 -19.136 1.00 61.75 219 TYR A CA 1
ATOM 1632 C C . TYR A 1 219 ? 4.035 1.029 -19.566 1.00 61.75 219 TYR A C 1
ATOM 1634 O O . TYR A 1 219 ? 4.042 1.501 -20.702 1.00 61.75 219 TYR A O 1
ATOM 1642 N N . PHE A 1 220 ? 3.013 1.196 -18.718 1.00 53.34 220 PHE A N 1
ATOM 1643 C CA . PHE A 1 220 ? 1.940 2.158 -18.990 1.00 53.34 220 PHE A CA 1
ATOM 1644 C C . PHE A 1 220 ? 2.599 3.470 -19.446 1.00 53.34 220 PHE A C 1
ATOM 1646 O O . PHE A 1 220 ? 3.417 4.011 -18.700 1.00 53.34 220 PHE A O 1
ATOM 1653 N N . ASN A 1 221 ? 2.329 3.880 -20.690 1.00 45.69 221 ASN A N 1
ATOM 1654 C CA . ASN A 1 221 ? 2.755 5.135 -21.317 1.00 45.69 221 ASN A CA 1
ATOM 1655 C C . ASN A 1 221 ? 1.550 6.068 -21.376 1.00 45.69 221 ASN A C 1
ATOM 1657 O O . ASN A 1 221 ? 0.456 5.566 -21.723 1.00 45.69 221 ASN A O 1
#

InterPro domains:
  IPR013749 Pyridoxamine kinase/Phosphomethylpyrimidine kinase [PF08543] (79-217)
  IPR029056 Ribokinase-like [G3DSA:3.40.1190.20] (2-221)
  IPR029056 Ribokinase-like [SSF53613] (6-217)

Organism: NCBI:txid177199

pLDDT: mean 72.08, std 16.01, range [26.55, 94.88]

Radius of gyration: 16.23 Å; chains: 1; bounding box: 46×38×39 Å

Foldseek 3Di:
DDQFEAEEEWAPAPDQLFTPNLLVVLLVVLVHHYDYDYPVDDLVVVLVVQVPGPHQAYEYGPPAYPVRVPDPDPPRQRDLVNLVSCLPRPQQPHQEYEDEQVVLVSNCVSVVHDQDRDPDVVSVVVSQVSSVVSHYQKYKYWDWDQDPVSQKIWIWIWIDHDDDIDIDIDIAGCPPVDQSLVNQLRSQLSSVVSRVDDSVVSNVRSVVVSVVCVVVVNRRD